Protein AF-A0A8S2U935-F1 (afdb_monomer)

Sequence (317 aa):
MQVDLKGEYAYIFLRDVIFTYEINANKLKYAVTADVIPPYWFNPHALDIGETNNETKFALIPGYAREEREVGKSLPVICLVRLDPPSNMTLISNMTLISNITLENTTVEDNIAFFSNYDDVISVIIHDRTKKVLVSMPYFRKVHLLSFNSTDIVLIRSFTMTAGSIAWLDDSGILAAFLIVDDPTPPWARSKIIVINTSANNDEVMYFYPNNQQILLPIWGVPSFVRISTTSSHQLLFLDNYGWIGIVPKSPPGHFARMNQLFYDKTYFEKCPPGTYKSSNEASPCQVCPTGTKSSMHSESIEMFLFSTKDEIFSEE

pLDDT: mean 78.17, std 17.1, range [30.58, 96.5]

Solvent-accessible surface area (backbone atoms only — not comparable to full-atom values): 17649 Å² total; per-residue (Å²): 116,42,61,39,94,85,64,51,39,35,40,34,70,44,51,66,39,28,42,38,34,33,56,87,75,74,40,82,48,74,48,54,25,49,81,36,48,76,61,84,47,40,40,53,63,31,58,32,62,40,53,49,99,82,72,50,34,31,36,44,34,38,29,35,32,54,50,92,88,44,90,62,40,29,41,48,31,37,36,37,28,40,50,41,91,89,80,60,52,38,58,56,34,74,46,72,71,71,75,92,66,72,85,82,83,62,79,80,65,78,76,44,51,53,80,90,58,82,79,64,50,41,28,48,40,69,36,60,86,74,35,35,30,42,39,25,37,36,89,68,29,26,32,35,37,31,37,52,63,98,61,44,72,45,84,74,49,74,44,90,38,46,21,53,22,50,32,62,50,45,90,78,70,36,37,36,37,33,32,30,60,77,41,92,81,50,95,58,29,37,24,37,33,40,30,31,42,72,76,51,96,53,96,46,70,74,50,58,36,68,42,98,79,46,70,62,66,57,88,88,50,67,49,31,60,70,42,53,43,51,48,101,85,30,20,47,33,34,32,33,76,85,72,50,55,38,52,38,46,56,19,54,44,17,29,22,51,34,61,37,71,90,42,48,82,46,62,45,80,40,70,35,57,80,49,27,32,27,65,54,74,39,60,51,73,55,41,75,45,59,90,61,43,37,36,58,84,76,29,55,42,84,84,57,48,48,70,65,76,88,78,80,79,84,75,94,132

Structure (mmCIF, N/CA/C/O backbone):
data_AF-A0A8S2U935-F1
#
_entry.id   AF-A0A8S2U935-F1
#
loop_
_atom_site.group_PDB
_atom_site.id
_atom_site.type_symbol
_atom_site.label_atom_id
_atom_site.label_alt_id
_atom_site.label_comp_id
_atom_site.label_asym_id
_atom_site.label_entity_id
_atom_site.label_seq_id
_atom_site.pdbx_PDB_ins_code
_atom_site.Cartn_x
_atom_site.Cartn_y
_atom_site.Cartn_z
_atom_site.occupancy
_atom_site.B_iso_or_equiv
_atom_site.auth_seq_id
_atom_site.auth_comp_id
_atom_site.auth_asym_id
_atom_site.auth_atom_id
_atom_site.pdbx_PDB_model_num
ATOM 1 N N . MET A 1 1 ? -10.327 -6.678 5.863 1.00 85.88 1 MET A N 1
ATOM 2 C CA . MET A 1 1 ? -9.687 -7.543 6.877 1.00 85.88 1 MET A CA 1
ATOM 3 C C . MET A 1 1 ? -8.190 -7.396 6.724 1.00 85.88 1 MET A C 1
ATOM 5 O O . MET A 1 1 ? -7.748 -7.402 5.583 1.00 85.88 1 MET A O 1
ATOM 9 N N . GLN A 1 2 ? -7.451 -7.285 7.823 1.00 91.00 2 GLN A N 1
ATOM 10 C CA . GLN A 1 2 ? -5.989 -7.276 7.820 1.00 91.00 2 GLN A CA 1
ATOM 11 C C . GLN A 1 2 ? -5.466 -8.124 8.977 1.00 91.00 2 GLN A C 1
ATOM 13 O O . GLN A 1 2 ? -6.049 -8.110 10.061 1.00 91.00 2 GLN A O 1
ATOM 18 N N . VAL A 1 3 ? -4.404 -8.884 8.729 1.00 90.19 3 VAL A N 1
ATOM 19 C CA . VAL A 1 3 ? -3.704 -9.675 9.748 1.00 90.19 3 VAL A CA 1
ATOM 20 C C . VAL A 1 3 ? -2.531 -8.848 10.261 1.00 90.19 3 VAL A C 1
ATOM 22 O O . VAL A 1 3 ? -1.896 -8.148 9.476 1.00 90.19 3 VAL A O 1
ATOM 25 N N . ASP A 1 4 ? -2.266 -8.886 11.564 1.00 89.00 4 ASP A N 1
ATOM 26 C CA . ASP A 1 4 ? -1.082 -8.222 12.104 1.00 89.00 4 ASP A CA 1
ATOM 27 C C . ASP A 1 4 ? 0.226 -8.896 11.660 1.00 89.00 4 ASP A C 1
ATOM 29 O O . ASP A 1 4 ? 0.251 -10.036 11.197 1.00 89.00 4 ASP A O 1
ATOM 33 N N . LEU A 1 5 ? 1.341 -8.181 11.819 1.00 84.19 5 LEU A N 1
ATOM 34 C CA . LEU A 1 5 ? 2.661 -8.622 11.350 1.00 84.19 5 LEU A CA 1
ATOM 35 C C . LEU A 1 5 ? 3.110 -9.964 11.950 1.00 84.19 5 LEU A C 1
ATOM 37 O O . LEU A 1 5 ? 3.864 -10.704 11.321 1.00 84.19 5 LEU A O 1
ATOM 41 N N . LYS A 1 6 ? 2.643 -10.280 13.164 1.00 87.25 6 LYS A N 1
ATOM 42 C CA . LYS A 1 6 ? 2.971 -11.517 13.889 1.00 87.25 6 LYS A CA 1
ATOM 43 C C . LYS A 1 6 ? 2.007 -12.672 13.570 1.00 87.25 6 LYS A C 1
ATOM 45 O O . LYS A 1 6 ? 2.262 -13.793 13.998 1.00 87.25 6 LYS A O 1
ATOM 50 N N . GLY A 1 7 ? 0.930 -12.437 12.815 1.00 89.19 7 GLY A N 1
ATOM 51 C CA . GLY A 1 7 ? -0.058 -13.467 12.485 1.00 89.19 7 GLY A CA 1
ATOM 52 C C . GLY A 1 7 ? -0.884 -13.943 13.684 1.00 89.19 7 GLY A C 1
ATOM 53 O O . GLY A 1 7 ? -1.409 -15.054 13.668 1.00 89.19 7 GLY A O 1
ATOM 54 N N . GLU A 1 8 ? -0.978 -13.138 14.740 1.00 90.81 8 GLU A N 1
ATOM 55 C CA . GLU A 1 8 ? -1.668 -13.487 15.985 1.00 90.81 8 GLU A CA 1
ATOM 56 C C . GLU A 1 8 ? -3.148 -13.105 15.929 1.00 90.81 8 GLU A C 1
ATOM 58 O O . GLU A 1 8 ? -4.011 -13.825 16.443 1.00 90.81 8 GLU A O 1
ATOM 63 N N . TYR A 1 9 ? -3.440 -11.975 15.283 1.00 92.56 9 TYR A N 1
ATOM 64 C CA . TYR A 1 9 ? -4.775 -11.401 15.221 1.00 92.56 9 TYR A CA 1
ATOM 65 C C . TYR A 1 9 ? -5.126 -10.956 13.802 1.00 92.56 9 TYR A C 1
ATOM 67 O O . TYR A 1 9 ? -4.316 -10.353 13.098 1.00 92.56 9 TYR A O 1
ATOM 75 N N . ALA A 1 10 ? -6.378 -11.189 13.413 1.00 93.31 10 ALA A N 1
ATOM 76 C CA . ALA A 1 10 ? -6.987 -10.589 12.236 1.00 93.31 10 ALA A CA 1
ATOM 77 C C . ALA A 1 10 ? -8.045 -9.564 12.655 1.00 93.31 10 ALA A C 1
ATOM 79 O O . ALA A 1 10 ? -8.882 -9.830 13.519 1.00 93.31 10 ALA A O 1
ATOM 80 N N . TYR A 1 11 ? -8.027 -8.401 12.015 1.00 93.75 11 TYR A N 1
ATOM 81 C CA . TYR A 1 11 ? -8.905 -7.279 12.318 1.00 93.75 11 TYR A CA 1
ATOM 82 C C . TYR A 1 11 ? -9.791 -6.958 11.118 1.00 93.75 11 TYR A C 1
ATOM 84 O O . TYR A 1 11 ? -9.355 -6.965 9.961 1.00 93.75 11 TYR A O 1
ATOM 92 N N . ILE A 1 12 ? -11.056 -6.658 11.390 1.00 93.06 12 ILE A N 1
ATOM 93 C CA . ILE A 1 12 ? -12.024 -6.210 10.390 1.00 93.06 12 ILE A CA 1
ATOM 94 C C . ILE A 1 12 ? -12.729 -4.994 10.963 1.00 93.06 12 ILE A C 1
ATOM 96 O O . ILE A 1 12 ? -13.421 -5.103 11.967 1.00 93.06 12 ILE A O 1
ATOM 100 N N . PHE A 1 13 ? -12.565 -3.850 10.313 1.00 92.19 13 PHE A N 1
ATOM 101 C CA . PHE A 1 13 ? -13.287 -2.633 10.652 1.00 92.19 13 PHE A CA 1
ATOM 102 C C . PHE A 1 13 ? -14.440 -2.489 9.669 1.00 92.19 13 PHE A C 1
ATOM 104 O O . PHE A 1 13 ? -14.213 -2.369 8.466 1.00 92.19 13 PHE A O 1
ATOM 111 N N . LEU A 1 14 ? -15.664 -2.552 10.181 1.00 90.56 14 LEU A N 1
ATOM 112 C CA . LEU A 1 14 ? -16.880 -2.219 9.452 1.00 90.56 14 LEU A CA 1
ATOM 113 C C . LEU A 1 14 ? -17.460 -0.930 10.035 1.00 90.56 14 LEU A C 1
ATOM 115 O O . LEU A 1 14 ? -17.023 -0.445 11.081 1.00 90.56 14 LEU A O 1
ATOM 119 N N . ARG A 1 15 ? -18.474 -0.387 9.363 1.00 88.31 15 ARG A N 1
ATOM 120 C CA . ARG A 1 15 ? -19.150 0.842 9.781 1.00 88.31 15 ARG A CA 1
ATOM 121 C C . ARG A 1 15 ? -19.604 0.809 11.244 1.00 88.31 15 ARG A C 1
ATOM 123 O O . ARG A 1 15 ? -19.286 1.722 11.993 1.00 88.31 15 ARG A O 1
ATOM 130 N N . ASP A 1 16 ? -20.312 -0.244 11.647 1.00 89.44 16 ASP A N 1
ATOM 131 C CA . ASP A 1 16 ? -20.957 -0.297 12.968 1.00 89.44 16 ASP A CA 1
ATOM 132 C C . ASP A 1 16 ? -20.226 -1.209 13.966 1.00 89.44 16 ASP A C 1
ATOM 134 O O . ASP A 1 16 ? -20.395 -1.080 15.179 1.00 89.44 16 ASP A O 1
ATOM 138 N N . VAL A 1 17 ? -19.401 -2.133 13.468 1.00 91.88 17 VAL A N 1
ATOM 139 C CA . VAL A 1 17 ? -18.731 -3.150 14.281 1.00 91.88 17 VAL A CA 1
ATOM 140 C C . VAL A 1 17 ? -17.278 -3.347 13.860 1.00 91.88 17 VAL A C 1
ATOM 142 O O . VAL A 1 17 ? -16.942 -3.360 12.675 1.00 91.88 17 VAL A O 1
ATOM 145 N N . ILE A 1 18 ? -16.419 -3.572 14.848 1.00 92.62 18 ILE A N 1
ATOM 146 C CA . ILE A 1 18 ? -15.036 -4.000 14.671 1.00 92.62 18 ILE A CA 1
ATOM 147 C C . ILE A 1 18 ? -14.948 -5.447 15.131 1.00 92.62 18 ILE A C 1
ATOM 149 O O . ILE A 1 18 ? -15.303 -5.751 16.268 1.00 92.62 18 ILE A O 1
ATOM 153 N N . PHE A 1 19 ? -14.457 -6.337 14.275 1.00 93.38 19 PHE A N 1
ATOM 154 C CA . PHE A 1 19 ? -14.142 -7.712 14.642 1.00 93.38 19 PHE A CA 1
ATOM 155 C C . PHE A 1 19 ? -12.646 -7.881 14.877 1.00 93.38 19 PHE A C 1
ATOM 157 O O . PHE A 1 19 ? -11.813 -7.386 14.115 1.00 93.38 19 PHE A O 1
ATOM 164 N N . THR A 1 20 ? -12.314 -8.653 15.905 1.00 94.19 20 THR A N 1
ATOM 165 C CA . THR A 1 20 ? -10.960 -9.138 16.168 1.00 94.19 20 THR A CA 1
ATOM 166 C C . THR A 1 20 ? -11.011 -10.644 16.311 1.00 94.19 20 THR A C 1
ATOM 168 O O . THR A 1 20 ? -11.672 -11.174 17.203 1.00 94.19 20 THR A O 1
ATOM 171 N N . TYR A 1 21 ? -10.320 -11.336 15.419 1.00 93.62 21 TYR A N 1
ATOM 172 C CA . TYR A 1 21 ? -10.184 -12.779 15.448 1.00 93.62 21 TYR A CA 1
ATOM 173 C C . TYR A 1 21 ? -8.789 -13.139 15.953 1.00 93.62 21 TYR A C 1
ATOM 175 O O . TYR A 1 21 ? -7.787 -12.824 15.317 1.00 93.62 21 TYR A O 1
ATOM 183 N N . GLU A 1 22 ? -8.735 -13.769 17.120 1.00 93.69 22 GLU A N 1
ATOM 184 C CA . GLU A 1 22 ? -7.516 -14.295 17.726 1.00 93.69 22 GLU A CA 1
ATOM 185 C C . GLU A 1 22 ? -7.239 -15.677 17.132 1.00 93.69 22 GLU A C 1
ATOM 187 O O . GLU A 1 22 ? -7.961 -16.638 17.417 1.00 93.69 22 GLU A O 1
ATOM 192 N N . ILE A 1 23 ? -6.221 -15.760 16.274 1.00 92.62 23 ILE A N 1
ATOM 193 C CA . ILE A 1 23 ? -6.013 -16.889 15.358 1.00 92.62 23 ILE A CA 1
ATOM 194 C C . ILE A 1 23 ? -5.697 -18.168 16.135 1.00 92.62 23 ILE A C 1
ATOM 196 O O . ILE A 1 23 ? -6.351 -19.190 15.939 1.00 92.62 23 ILE A O 1
ATOM 200 N N . ASN A 1 24 ? -4.750 -18.093 17.072 1.00 93.38 24 ASN A N 1
ATOM 201 C CA . ASN A 1 24 ? -4.303 -19.254 17.847 1.00 93.38 24 ASN A CA 1
ATOM 202 C C . ASN A 1 24 ? -5.361 -19.750 18.841 1.00 93.38 24 ASN A C 1
ATOM 204 O O . ASN A 1 24 ? -5.470 -20.949 19.086 1.00 93.38 24 ASN A O 1
ATOM 208 N N . ALA A 1 25 ? -6.154 -18.836 19.405 1.00 93.12 25 ALA A N 1
ATOM 209 C CA . ALA A 1 25 ? -7.225 -19.185 20.334 1.00 93.12 25 ALA A CA 1
ATOM 210 C C . ALA A 1 25 ? -8.540 -19.556 19.627 1.00 93.12 25 ALA A C 1
ATOM 212 O O . ALA A 1 25 ? -9.489 -19.949 20.305 1.00 93.12 25 ALA A O 1
ATOM 213 N N . ASN A 1 26 ? -8.616 -19.397 18.296 1.00 94.00 26 ASN A N 1
ATOM 214 C CA . ASN A 1 26 ? -9.840 -19.529 17.502 1.00 94.00 26 ASN A CA 1
ATOM 215 C C . ASN A 1 26 ? -11.021 -18.773 18.142 1.00 94.00 26 ASN A C 1
ATOM 217 O O . ASN A 1 26 ? -12.111 -19.313 18.349 1.00 94.00 26 ASN A O 1
ATOM 221 N N . LYS A 1 27 ? -10.777 -17.520 18.545 1.00 93.88 27 LYS A N 1
ATOM 222 C CA . LYS A 1 27 ? -11.740 -16.722 19.308 1.00 93.88 27 LYS A CA 1
ATOM 223 C C . LYS A 1 27 ? -12.069 -15.432 18.578 1.00 93.88 27 LYS A C 1
ATOM 225 O O . LYS A 1 27 ? -11.195 -14.605 18.334 1.00 93.88 27 LYS A O 1
ATOM 230 N N . LEU A 1 28 ? -13.355 -15.235 18.300 1.00 92.31 28 LEU A N 1
ATOM 231 C CA . LEU A 1 28 ? -13.880 -13.982 17.773 1.00 92.31 28 LEU A CA 1
ATOM 232 C C . LEU A 1 28 ? -14.294 -13.058 18.921 1.00 92.31 28 LEU A C 1
ATOM 234 O O . LEU A 1 28 ? -15.002 -13.460 19.846 1.00 9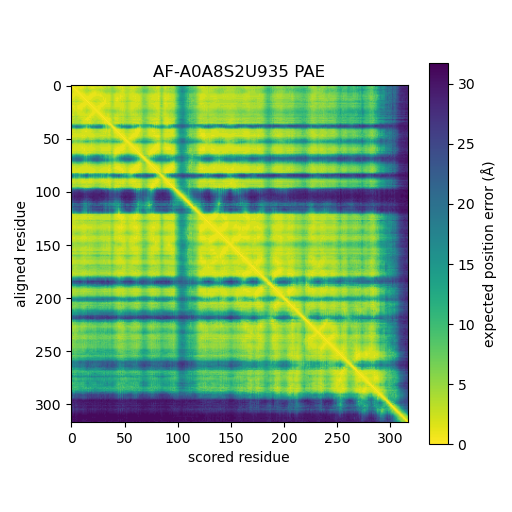2.31 28 LEU A O 1
ATOM 238 N N . LYS A 1 29 ? -13.860 -11.807 18.840 1.00 91.62 29 LYS A N 1
ATOM 239 C CA . LYS A 1 29 ? -14.273 -10.694 19.692 1.00 91.62 29 LYS A CA 1
ATOM 240 C C . LYS A 1 29 ? -14.828 -9.590 18.799 1.00 91.62 29 LYS A C 1
ATOM 242 O O . LYS A 1 29 ? -14.471 -9.506 17.622 1.00 91.62 29 LYS A O 1
ATOM 247 N N . TYR A 1 30 ? -15.696 -8.757 19.358 1.00 91.00 30 TYR A N 1
ATOM 248 C CA . TYR A 1 30 ? -16.218 -7.595 18.657 1.00 91.00 30 TYR A CA 1
ATOM 249 C C . TYR A 1 30 ? -16.295 -6.380 19.581 1.00 91.00 30 TYR A C 1
ATOM 251 O O . TYR A 1 30 ? -16.428 -6.525 20.796 1.00 91.00 30 TYR A O 1
ATOM 259 N N . ALA A 1 31 ? -16.222 -5.198 18.981 1.00 89.56 31 ALA A N 1
ATOM 260 C CA . ALA A 1 31 ? -16.456 -3.907 19.613 1.00 89.56 31 ALA A CA 1
ATOM 261 C C . ALA A 1 31 ? -17.367 -3.066 18.709 1.00 89.56 31 ALA A C 1
ATOM 263 O O . ALA A 1 31 ? -17.392 -3.271 17.494 1.00 89.56 31 ALA A O 1
ATOM 264 N N . VAL A 1 32 ? -18.121 -2.130 19.282 1.00 89.00 32 VAL A N 1
ATOM 265 C CA . VAL A 1 32 ? -18.900 -1.171 18.489 1.00 89.00 32 VAL A CA 1
ATOM 266 C C . VAL A 1 32 ? -17.932 -0.137 17.920 1.00 89.00 32 VAL A C 1
ATOM 268 O O . VAL A 1 32 ? -17.121 0.421 18.657 1.00 89.00 32 VAL A O 1
ATOM 271 N N . THR A 1 33 ? -18.001 0.139 16.615 1.00 85.94 33 THR A N 1
ATOM 272 C CA . THR A 1 33 ? -17.058 1.070 15.967 1.00 85.94 33 THR A CA 1
ATOM 273 C C . THR A 1 33 ? -17.106 2.456 16.604 1.00 85.94 33 THR A C 1
ATOM 275 O O . THR A 1 33 ? -16.058 3.058 16.819 1.00 85.94 33 THR A O 1
ATOM 278 N N . ALA A 1 34 ? -18.297 2.934 16.974 1.00 85.94 34 ALA A N 1
ATOM 279 C CA . ALA A 1 34 ? -18.489 4.241 17.603 1.00 85.94 34 ALA A CA 1
ATOM 280 C C . ALA A 1 34 ? -17.814 4.379 18.983 1.00 85.94 34 ALA A C 1
ATOM 282 O O . ALA A 1 34 ? -17.492 5.499 19.374 1.00 85.94 34 ALA A O 1
ATOM 283 N N . ASP A 1 35 ? -17.558 3.271 19.689 1.00 87.31 35 ASP A N 1
ATOM 284 C CA . ASP A 1 35 ? -16.841 3.287 20.973 1.00 87.31 35 ASP A CA 1
ATOM 285 C C . ASP A 1 35 ? -15.334 3.514 20.777 1.00 87.31 35 ASP A C 1
ATOM 287 O O . ASP A 1 35 ? -14.645 3.984 21.681 1.00 87.31 35 ASP A O 1
ATOM 291 N N . VAL A 1 36 ? -14.815 3.183 19.589 1.00 87.75 36 VAL A N 1
ATOM 292 C CA . VAL A 1 36 ? -13.394 3.306 19.248 1.00 87.75 36 VAL A CA 1
ATOM 293 C C . VAL A 1 36 ? -13.137 4.561 18.422 1.00 87.75 36 VAL A C 1
ATOM 295 O O . VAL A 1 36 ? -12.205 5.295 18.730 1.00 87.75 36 VAL A O 1
ATOM 298 N N . ILE A 1 37 ? -13.946 4.809 17.388 1.00 86.75 37 ILE A N 1
ATOM 299 C CA . ILE A 1 37 ? -13.811 5.902 16.418 1.00 86.75 37 ILE A CA 1
ATOM 300 C C . ILE A 1 37 ? -15.076 6.778 16.469 1.00 86.75 37 ILE A C 1
ATOM 302 O O . ILE A 1 37 ? -16.026 6.545 15.717 1.00 86.75 37 ILE A O 1
ATOM 306 N N . PRO A 1 38 ? -15.123 7.797 17.340 1.00 73.94 38 PRO A N 1
ATOM 307 C CA . PRO A 1 38 ? -16.180 8.804 17.299 1.00 73.94 38 PRO A CA 1
ATOM 308 C C . PRO A 1 38 ? -15.933 9.783 16.129 1.00 73.94 38 PRO A C 1
ATOM 310 O O . PRO A 1 38 ? -14.790 10.224 15.967 1.00 73.94 38 PRO A O 1
ATOM 313 N N . PRO A 1 39 ? -16.940 10.184 15.316 1.00 67.19 39 PRO A N 1
ATOM 314 C CA . PRO A 1 39 ? -18.391 9.960 15.429 1.00 67.19 39 PRO A CA 1
ATOM 315 C C . PRO A 1 39 ? -18.953 8.787 14.584 1.00 67.19 39 PRO A C 1
ATOM 317 O O . PRO A 1 39 ? -18.340 8.324 13.627 1.00 67.19 39 PRO A O 1
ATOM 320 N N . TYR A 1 40 ? -20.188 8.367 14.892 1.00 63.28 40 TYR A N 1
ATOM 321 C CA . TYR A 1 40 ? -20.926 7.196 14.365 1.00 63.28 40 TYR A CA 1
ATOM 322 C C . TYR A 1 40 ? -21.233 7.166 12.850 1.00 63.28 40 TYR A C 1
ATOM 324 O O . TYR A 1 40 ? -21.969 6.297 12.375 1.00 63.28 40 TYR A O 1
ATOM 332 N N . TRP A 1 41 ? -20.674 8.089 12.067 1.00 77.56 41 TRP A N 1
ATOM 333 C CA . TRP A 1 41 ? -20.798 8.107 10.606 1.00 77.56 41 TRP A CA 1
ATOM 334 C C . TRP A 1 41 ? -19.464 8.000 9.885 1.00 77.56 41 TRP A C 1
ATOM 336 O O . TRP A 1 41 ? -19.311 8.549 8.794 1.00 77.56 41 TRP A O 1
ATOM 346 N N . PHE A 1 42 ? -18.499 7.320 10.485 1.00 86.31 42 PHE A N 1
ATOM 347 C CA . PHE A 1 42 ? -17.302 6.909 9.779 1.00 86.31 42 PHE A CA 1
ATOM 348 C C . PHE A 1 42 ? -17.553 5.585 9.047 1.00 86.31 42 PHE A C 1
ATOM 350 O O . PHE A 1 42 ? -17.921 4.583 9.658 1.00 86.31 42 PHE A O 1
ATOM 357 N N . ASN A 1 43 ? -17.367 5.582 7.728 1.00 88.06 43 ASN A N 1
ATOM 358 C CA . ASN A 1 43 ? -17.387 4.374 6.916 1.00 88.06 43 ASN A CA 1
ATOM 359 C C . ASN A 1 43 ? -15.941 3.989 6.566 1.00 88.06 43 ASN A C 1
ATOM 361 O O . ASN A 1 43 ? -15.325 4.706 5.774 1.00 88.06 43 ASN A O 1
ATOM 365 N N . P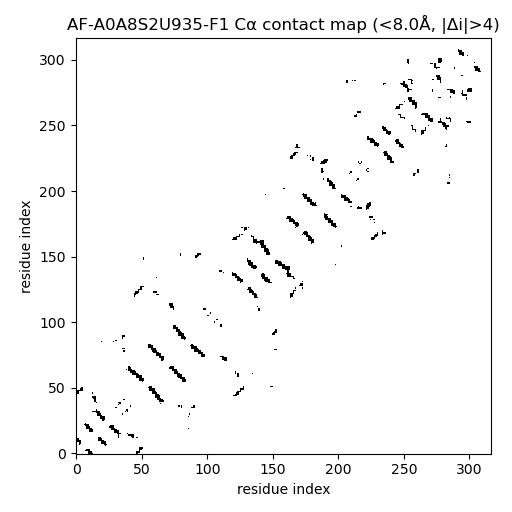RO A 1 44 ? -15.370 2.921 7.152 1.00 90.75 44 PRO A N 1
ATOM 366 C CA . PRO A 1 44 ? -14.029 2.457 6.810 1.00 90.75 44 PRO A CA 1
ATOM 367 C C . PRO A 1 44 ? -14.022 1.787 5.429 1.00 90.75 44 PRO A C 1
ATOM 369 O O . PRO A 1 44 ? -14.866 0.938 5.152 1.00 90.75 44 PRO A O 1
ATOM 372 N N . HIS A 1 45 ? -13.052 2.129 4.577 1.00 90.75 45 HIS A N 1
ATOM 373 C CA . HIS A 1 45 ? -12.911 1.520 3.241 1.00 90.75 45 HIS A CA 1
ATOM 374 C C . HIS A 1 45 ? -11.634 0.698 3.087 1.00 90.75 45 HIS A C 1
ATOM 376 O O . HIS A 1 45 ? -11.601 -0.252 2.308 1.00 90.75 45 HIS A O 1
ATOM 382 N N . ALA A 1 46 ? -10.585 1.031 3.837 1.00 92.50 46 ALA A N 1
ATOM 383 C CA . ALA A 1 46 ? -9.354 0.260 3.834 1.00 92.50 46 ALA A CA 1
ATOM 384 C C . ALA A 1 46 ? -8.750 0.193 5.238 1.00 92.50 46 ALA A C 1
ATOM 386 O O . ALA A 1 46 ? -9.165 0.902 6.153 1.00 92.50 46 ALA A O 1
ATOM 387 N N . LEU A 1 47 ? -7.798 -0.715 5.410 1.00 94.12 47 LEU A N 1
ATOM 388 C CA . LEU A 1 47 ? -7.138 -0.976 6.677 1.00 94.12 47 LEU A CA 1
ATOM 389 C C . LEU A 1 47 ? -5.733 -1.480 6.390 1.00 94.12 47 LEU A C 1
ATOM 391 O O . LEU A 1 47 ? -5.578 -2.427 5.620 1.00 94.12 47 LEU A O 1
ATOM 395 N N . ASP A 1 48 ? -4.756 -0.905 7.077 1.00 95.12 48 ASP A N 1
ATOM 396 C CA . ASP A 1 48 ? -3.459 -1.541 7.253 1.00 95.12 48 ASP A CA 1
ATOM 397 C C . ASP A 1 48 ? -3.013 -1.461 8.714 1.00 95.12 48 ASP A C 1
ATOM 399 O O . ASP A 1 48 ? -3.469 -0.596 9.470 1.00 95.12 48 ASP A O 1
ATOM 403 N N . ILE A 1 49 ? -2.168 -2.405 9.122 1.00 93.31 49 ILE A N 1
ATOM 404 C CA . ILE A 1 49 ? -1.710 -2.565 10.500 1.00 93.31 49 ILE A CA 1
ATOM 405 C C . ILE A 1 49 ? -0.199 -2.437 10.524 1.00 93.31 49 ILE A C 1
ATOM 407 O O . ILE A 1 49 ? 0.498 -3.204 9.871 1.00 93.31 49 ILE A O 1
ATOM 411 N N . GLY A 1 50 ? 0.284 -1.496 11.326 1.00 89.75 50 GLY A N 1
ATOM 412 C CA . GLY A 1 50 ? 1.700 -1.326 11.604 1.00 89.75 50 GLY A CA 1
ATOM 413 C C . GLY A 1 50 ? 2.004 -1.538 13.080 1.00 89.75 50 GLY A C 1
ATOM 414 O O . GLY A 1 50 ? 1.117 -1.648 13.927 1.00 89.75 50 GLY A O 1
ATOM 415 N N . GLU A 1 51 ? 3.285 -1.548 13.408 1.00 87.19 51 GLU A N 1
ATOM 416 C CA . GLU A 1 51 ? 3.781 -1.685 14.779 1.00 87.19 51 GLU A CA 1
ATOM 417 C C . GLU A 1 51 ? 4.827 -0.598 15.033 1.00 87.19 51 GLU A C 1
ATOM 419 O O . GLU A 1 51 ? 5.577 -0.261 14.124 1.00 87.19 51 GLU A O 1
ATOM 424 N N . THR A 1 52 ? 4.898 0.013 16.217 1.00 79.56 52 THR A N 1
ATOM 425 C CA . THR A 1 52 ? 6.009 0.921 16.565 1.00 79.56 52 THR A CA 1
ATOM 426 C C . THR A 1 52 ? 7.228 0.142 17.045 1.00 79.56 52 THR A C 1
ATOM 428 O O . THR A 1 52 ? 7.170 -1.055 17.292 1.00 79.56 52 THR A O 1
ATOM 431 N N . ASN A 1 53 ? 8.356 0.832 17.226 1.00 74.75 53 ASN A N 1
ATOM 432 C CA . ASN A 1 53 ? 9.581 0.211 17.744 1.00 74.75 53 ASN A CA 1
ATOM 433 C C . ASN A 1 53 ? 9.403 -0.393 19.153 1.00 74.75 53 ASN A C 1
ATOM 435 O O . ASN A 1 53 ? 10.209 -1.221 19.556 1.00 74.75 53 ASN A O 1
ATOM 439 N N . ASN A 1 54 ? 8.355 0.011 19.879 1.00 77.88 54 ASN A N 1
ATOM 440 C CA . ASN A 1 54 ? 8.012 -0.498 21.207 1.00 77.88 54 ASN A CA 1
ATOM 441 C C . ASN A 1 54 ? 6.936 -1.598 21.149 1.00 77.88 54 ASN A C 1
ATOM 443 O O . ASN A 1 54 ? 6.210 -1.789 22.121 1.00 77.88 54 ASN A O 1
ATOM 447 N N . GLU A 1 55 ? 6.765 -2.251 19.998 1.00 80.56 55 GLU A N 1
ATOM 448 C CA . GLU A 1 55 ? 5.789 -3.329 19.773 1.00 80.56 55 GLU A CA 1
ATOM 449 C C . GLU A 1 55 ? 4.314 -2.933 19.965 1.00 80.56 55 GLU A C 1
ATOM 451 O O . GLU A 1 55 ? 3.417 -3.769 20.071 1.00 80.56 55 GLU A O 1
ATOM 456 N N . THR A 1 56 ? 4.024 -1.630 20.001 1.00 86.56 56 THR A N 1
ATOM 457 C CA . THR A 1 56 ? 2.641 -1.154 20.055 1.00 86.56 56 THR A CA 1
ATOM 458 C C . THR A 1 56 ? 2.045 -1.237 18.656 1.00 86.56 56 THR A C 1
ATOM 460 O O . THR A 1 56 ? 2.571 -0.629 17.723 1.00 86.56 56 THR A O 1
ATOM 463 N N . LYS A 1 57 ? 0.948 -1.981 18.509 1.00 90.38 57 LYS A N 1
ATOM 464 C CA . LYS A 1 57 ? 0.255 -2.179 17.233 1.00 90.38 57 LYS A CA 1
ATOM 465 C C . LYS A 1 57 ? -0.695 -1.007 16.962 1.00 90.38 57 LYS A C 1
ATOM 467 O O . LYS A 1 57 ? -1.366 -0.514 17.870 1.00 90.38 57 LYS A O 1
ATOM 472 N N . PHE A 1 58 ? -0.773 -0.565 15.713 1.00 92.56 58 PHE A N 1
ATOM 473 C CA . PHE A 1 58 ? -1.661 0.507 15.268 1.00 92.56 58 PHE A CA 1
ATOM 474 C C . PHE A 1 58 ? -2.380 0.102 13.988 1.00 92.56 58 PHE A C 1
ATOM 476 O O . PHE A 1 58 ? -1.785 -0.508 13.106 1.00 92.56 58 PHE A O 1
ATOM 483 N N . ALA A 1 59 ? -3.643 0.490 13.872 1.00 94.12 59 ALA A N 1
ATOM 484 C CA . ALA A 1 59 ? -4.402 0.435 12.636 1.00 94.12 59 ALA A CA 1
ATOM 485 C C . ALA A 1 59 ? -4.491 1.834 12.028 1.00 94.12 59 ALA A C 1
ATOM 487 O O . ALA A 1 59 ? -4.849 2.794 12.716 1.00 94.12 59 ALA A O 1
ATOM 488 N N . LEU A 1 60 ? -4.217 1.927 10.730 1.00 95.38 60 LEU A N 1
ATOM 489 C CA . LEU A 1 60 ? -4.560 3.086 9.917 1.00 95.38 60 LEU A CA 1
ATOM 490 C C . LEU A 1 60 ? -5.765 2.750 9.058 1.00 95.38 60 LE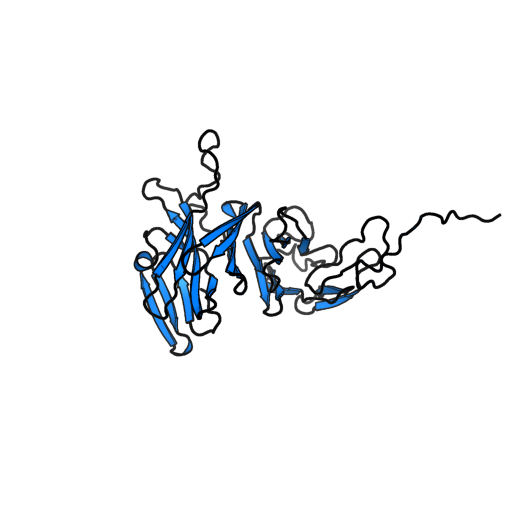U A C 1
ATOM 492 O O . LEU A 1 60 ? -5.751 1.802 8.272 1.00 95.38 60 LEU A O 1
ATOM 496 N N . ILE A 1 61 ? -6.816 3.539 9.245 1.00 95.12 61 ILE A N 1
ATOM 497 C CA . ILE A 1 61 ? -8.138 3.260 8.703 1.00 95.12 61 ILE A CA 1
ATOM 498 C C . ILE A 1 61 ? -8.594 4.506 7.951 1.00 95.12 61 ILE A C 1
ATOM 500 O O . ILE A 1 61 ? -9.135 5.431 8.562 1.00 95.12 61 ILE A O 1
ATOM 504 N N . PRO A 1 62 ? -8.335 4.595 6.641 1.00 94.00 62 PRO A N 1
ATOM 505 C CA . PRO A 1 62 ? -8.957 5.606 5.810 1.00 94.00 62 PRO A CA 1
ATOM 506 C C . PRO A 1 62 ? -10.410 5.241 5.492 1.00 94.00 62 PRO A C 1
ATOM 508 O O . PRO A 1 62 ? -10.792 4.074 5.335 1.00 94.00 62 PRO A O 1
ATOM 511 N N . GLY A 1 63 ? -11.218 6.274 5.343 1.00 90.75 63 GLY A N 1
ATOM 512 C CA . GLY A 1 63 ? -12.618 6.141 5.006 1.00 90.75 63 GLY A CA 1
ATOM 513 C C . GLY A 1 63 ? -13.275 7.494 4.817 1.00 90.75 63 GLY A C 1
ATOM 514 O O . GLY A 1 63 ? -12.612 8.507 4.585 1.00 90.75 63 GLY A O 1
ATOM 515 N N . TYR A 1 64 ? -14.593 7.497 4.948 1.00 87.25 64 TYR A N 1
ATOM 516 C CA . TYR A 1 64 ? -15.406 8.689 4.775 1.00 87.25 64 TYR A CA 1
ATOM 517 C C . TYR A 1 64 ? -16.220 8.961 6.030 1.00 87.25 64 TYR A C 1
ATOM 519 O O . TYR A 1 64 ? -16.962 8.095 6.488 1.00 87.25 64 TYR A O 1
ATOM 527 N N . ALA A 1 65 ? -16.109 10.173 6.566 1.00 84.75 65 ALA A N 1
ATOM 528 C CA . ALA A 1 65 ? -16.976 10.653 7.631 1.00 84.75 65 ALA A CA 1
ATOM 529 C C . ALA A 1 65 ? -18.108 11.496 7.036 1.00 84.75 65 ALA A C 1
ATOM 531 O O . ALA A 1 65 ? -17.870 12.356 6.186 1.00 84.75 65 ALA A O 1
ATOM 532 N N . ARG A 1 66 ? -19.349 11.264 7.467 1.00 75.75 66 ARG A N 1
ATOM 533 C CA . ARG A 1 66 ? -20.475 12.141 7.116 1.00 75.75 66 ARG A CA 1
ATOM 534 C C . ARG A 1 66 ? -20.499 13.354 8.036 1.00 75.75 66 ARG A C 1
ATOM 536 O O . ARG A 1 66 ? -20.395 13.208 9.251 1.00 75.75 66 ARG A O 1
ATOM 543 N N . GLU A 1 67 ? -20.725 14.528 7.462 1.00 67.62 67 GLU A N 1
ATOM 544 C CA . GLU A 1 67 ? -21.006 15.722 8.249 1.00 67.62 67 GLU A CA 1
ATOM 545 C C . GLU A 1 67 ? -22.494 15.765 8.639 1.00 67.62 67 GLU A C 1
ATOM 547 O O . GLU A 1 67 ? -23.380 15.655 7.790 1.00 67.62 67 GLU A O 1
ATOM 552 N N . GLU A 1 68 ? -22.783 15.921 9.936 1.00 62.00 68 GLU A N 1
ATOM 553 C CA . GLU A 1 68 ? -24.150 15.999 10.488 1.00 62.00 68 GLU A CA 1
ATOM 554 C C . GLU A 1 68 ? -25.023 17.054 9.815 1.00 62.00 68 GLU A C 1
ATOM 556 O O . GLU A 1 68 ? -26.233 16.878 9.664 1.00 62.00 68 GLU A O 1
ATOM 561 N N . ARG A 1 69 ? -24.399 18.176 9.453 1.00 59.88 69 ARG A N 1
ATOM 562 C CA . ARG A 1 69 ? -25.087 19.402 9.051 1.00 59.88 69 ARG A CA 1
ATOM 563 C C . ARG A 1 69 ? -25.353 19.476 7.553 1.00 59.88 69 ARG A C 1
ATOM 565 O O . ARG A 1 69 ? -26.213 20.248 7.141 1.00 59.88 69 ARG A O 1
ATOM 572 N N . GLU A 1 70 ? -24.672 18.663 6.747 1.00 59.34 70 GLU A N 1
ATOM 573 C CA . GLU A 1 70 ? -24.774 18.701 5.289 1.00 59.34 70 GLU A CA 1
ATOM 574 C C . GLU A 1 70 ? -25.150 17.316 4.744 1.00 59.34 70 GLU A C 1
ATOM 576 O O . GLU A 1 70 ? -24.320 16.439 4.494 1.00 59.34 70 GLU A O 1
ATOM 581 N N . VAL A 1 71 ? -26.458 17.097 4.574 1.00 59.28 71 VAL A N 1
ATOM 582 C CA . VAL A 1 71 ? -27.001 15.861 3.999 1.00 59.28 71 VAL A CA 1
ATOM 583 C C . VAL A 1 71 ? -26.386 15.626 2.617 1.00 59.28 71 VAL A C 1
ATOM 585 O O . VAL A 1 71 ? -26.576 16.425 1.707 1.00 59.28 71 VAL A O 1
ATOM 588 N N . GLY A 1 72 ? -25.681 14.504 2.462 1.00 61.97 72 GLY A N 1
ATOM 589 C CA . GLY A 1 72 ? -25.112 14.072 1.184 1.00 61.97 72 GLY A CA 1
ATOM 590 C C . GLY A 1 72 ? -23.619 14.345 1.010 1.00 61.97 72 GLY A C 1
ATOM 591 O O . GLY A 1 72 ? -23.075 13.917 -0.003 1.00 61.97 72 GLY A O 1
ATOM 592 N N . LYS A 1 73 ? -22.956 14.985 1.983 1.00 69.56 73 LYS A N 1
ATOM 593 C CA . LYS A 1 73 ? -21.513 15.232 1.930 1.00 69.56 73 LYS A CA 1
ATOM 594 C C . LYS A 1 73 ? -20.728 14.269 2.817 1.00 69.56 73 LYS A C 1
ATOM 596 O O . LYS A 1 73 ? -21.051 14.066 3.991 1.00 69.56 73 LYS A O 1
ATOM 601 N N . SER A 1 74 ? -19.685 13.686 2.238 1.00 75.44 74 SER A N 1
ATOM 602 C CA . SER A 1 74 ? -18.724 12.827 2.921 1.00 75.44 74 SER A CA 1
ATOM 603 C C . SER A 1 74 ? -17.314 13.398 2.789 1.00 75.44 74 SER A C 1
ATOM 605 O O . SER A 1 74 ? -16.866 13.700 1.682 1.00 75.44 74 SER A O 1
ATOM 607 N N . LEU A 1 75 ? -16.622 13.526 3.922 1.00 80.81 75 LEU A N 1
ATOM 608 C CA . LEU A 1 75 ? -15.250 14.015 4.009 1.00 80.81 75 LEU A CA 1
ATOM 609 C C . LEU A 1 75 ? -14.276 12.836 4.125 1.00 80.81 75 LEU A C 1
ATOM 611 O O . LEU A 1 75 ? -14.534 11.923 4.916 1.00 80.81 75 LEU A O 1
ATOM 615 N N . PRO A 1 76 ? -13.157 12.836 3.383 1.00 85.62 76 PRO A N 1
ATOM 616 C CA . PRO A 1 76 ? -12.114 11.836 3.555 1.00 85.62 76 PRO A CA 1
ATOM 617 C C . PRO A 1 76 ? -11.442 12.002 4.915 1.00 85.62 76 PRO A C 1
ATOM 619 O O . PRO A 1 76 ? -10.876 13.055 5.218 1.00 85.62 76 PRO A O 1
ATOM 622 N N . VAL A 1 77 ? -11.482 10.948 5.724 1.00 89.19 77 VAL A N 1
ATOM 623 C CA . VAL A 1 77 ? -10.877 10.923 7.057 1.00 89.19 77 VAL A CA 1
ATOM 624 C C . VAL A 1 77 ? -9.959 9.719 7.176 1.00 89.19 77 VAL A C 1
ATOM 626 O O . VAL A 1 77 ? -10.267 8.631 6.692 1.00 89.19 77 VAL A O 1
ATOM 629 N N . ILE A 1 78 ? -8.823 9.919 7.835 1.00 93.00 78 ILE A N 1
ATOM 630 C CA . ILE A 1 78 ? -7.882 8.863 8.196 1.00 93.00 78 ILE A CA 1
ATOM 631 C C . ILE A 1 78 ? -7.829 8.784 9.711 1.00 93.00 78 ILE A C 1
ATOM 633 O O . ILE A 1 78 ? -7.525 9.776 10.370 1.00 93.00 78 ILE A O 1
ATOM 637 N N . CYS A 1 79 ? -8.108 7.606 10.257 1.00 94.75 79 CYS A N 1
ATOM 638 C CA . CYS A 1 79 ? -8.040 7.340 11.686 1.00 94.75 79 CYS A CA 1
ATOM 639 C C . CYS A 1 79 ? -6.798 6.511 12.015 1.00 94.75 79 CYS A C 1
ATOM 641 O O . CYS A 1 79 ? -6.554 5.481 11.384 1.00 94.75 79 CYS A O 1
ATOM 643 N N . LEU A 1 80 ? -6.050 6.937 13.032 1.00 94.62 80 LEU A N 1
ATOM 644 C CA . LEU A 1 80 ? -5.019 6.144 13.694 1.00 94.62 80 LEU A CA 1
ATOM 645 C C . LEU A 1 80 ? -5.602 5.576 14.981 1.00 94.62 80 LEU A C 1
ATOM 647 O O . LEU A 1 80 ? -5.925 6.318 15.909 1.00 94.62 80 LEU A O 1
ATOM 651 N N . VAL A 1 81 ? -5.711 4.258 15.050 1.00 94.25 81 VAL A N 1
ATOM 652 C CA . VAL A 1 81 ? -6.242 3.545 16.212 1.00 94.25 81 VAL A CA 1
ATOM 653 C C . VAL A 1 81 ? -5.123 2.720 16.825 1.00 94.25 81 VAL A C 1
ATOM 655 O O . VAL A 1 81 ? -4.483 1.933 16.132 1.00 94.25 81 VAL A O 1
ATOM 658 N N . ARG A 1 82 ? -4.884 2.869 18.130 1.00 93.19 82 ARG A N 1
ATOM 659 C CA . ARG A 1 82 ? -4.005 1.951 18.858 1.00 93.19 82 ARG A CA 1
ATOM 660 C C . ARG A 1 82 ? -4.736 0.633 19.054 1.00 93.19 82 ARG A C 1
ATOM 662 O O . ARG A 1 82 ? -5.868 0.613 19.537 1.00 93.19 82 ARG A O 1
ATOM 669 N N . LEU A 1 83 ? 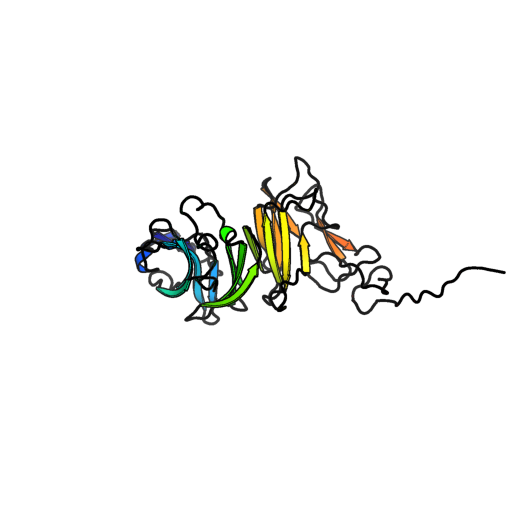-4.074 -0.454 18.685 1.00 91.62 83 LEU A N 1
ATOM 670 C CA . LEU A 1 83 ? -4.540 -1.812 18.897 1.00 91.62 83 LEU A CA 1
ATOM 671 C C . LEU A 1 83 ? -3.855 -2.344 20.159 1.00 91.62 83 LEU A C 1
ATOM 673 O O . LEU A 1 83 ? -2.715 -2.794 20.101 1.00 91.62 83 LEU A O 1
ATOM 677 N N . ASP A 1 84 ? -4.540 -2.291 21.299 1.00 80.75 84 ASP A N 1
ATOM 678 C CA . ASP A 1 84 ? -4.124 -3.041 22.487 1.00 80.75 84 ASP A CA 1
ATOM 679 C C . ASP A 1 84 ? -4.898 -4.360 22.511 1.00 80.75 84 ASP A C 1
ATOM 681 O O . ASP A 1 84 ? -6.111 -4.351 22.787 1.00 80.75 84 ASP A O 1
ATOM 685 N N . PRO A 1 85 ? -4.256 -5.503 22.193 1.00 61.72 85 PRO A N 1
ATOM 686 C CA . PRO A 1 85 ? -4.975 -6.754 22.204 1.00 61.72 85 PRO A CA 1
ATOM 687 C C . PRO A 1 85 ? -5.487 -7.026 23.631 1.00 61.72 85 PRO A C 1
ATOM 689 O O . PRO A 1 85 ? -4.717 -6.928 24.586 1.00 61.72 85 PRO A O 1
ATOM 692 N N . PRO A 1 86 ? -6.763 -7.405 23.819 1.00 52.94 86 PRO A N 1
ATOM 693 C CA . PRO A 1 86 ? -7.814 -7.554 22.813 1.00 52.94 86 PRO A CA 1
ATOM 694 C C . PRO A 1 86 ? -9.025 -6.620 23.003 1.00 52.94 86 PRO A C 1
ATOM 696 O O . PRO A 1 86 ? -10.020 -6.806 22.308 1.00 52.94 86 PRO A O 1
ATOM 699 N N . SER A 1 87 ? -8.986 -5.681 23.953 1.00 63.03 87 SER A N 1
ATOM 700 C CA . SER A 1 87 ? -10.199 -4.996 24.442 1.00 63.03 87 SER A CA 1
ATOM 701 C C . SER A 1 87 ? -10.116 -3.472 24.453 1.00 63.03 87 SER A C 1
ATOM 703 O O . SER A 1 87 ? -11.149 -2.820 24.553 1.00 63.03 87 SER A O 1
ATOM 705 N N . ASN A 1 88 ? -8.915 -2.899 24.370 1.00 80.06 88 ASN A N 1
ATOM 706 C CA . ASN A 1 88 ? -8.696 -1.472 24.612 1.00 80.06 88 ASN A CA 1
ATOM 707 C C . ASN A 1 88 ? -8.243 -0.768 23.333 1.00 80.06 88 ASN A C 1
ATOM 709 O O . ASN A 1 88 ? -7.222 -0.083 23.313 1.00 80.06 88 ASN A O 1
ATOM 713 N N . MET A 1 89 ? -8.996 -0.952 22.248 1.00 90.88 89 MET A N 1
ATOM 714 C CA . MET A 1 89 ? -8.779 -0.134 21.060 1.00 90.88 89 MET A CA 1
ATOM 715 C C . MET A 1 89 ? -9.147 1.311 21.366 1.00 90.88 89 MET A C 1
ATOM 717 O O . MET A 1 89 ? -10.214 1.584 21.911 1.00 90.88 89 MET A O 1
ATOM 721 N N . THR A 1 90 ? -8.274 2.237 20.993 1.00 91.94 90 THR A N 1
ATOM 722 C CA . THR A 1 90 ? -8.496 3.666 21.232 1.00 91.94 90 THR A CA 1
ATOM 723 C C . THR A 1 90 ? -8.106 4.462 20.002 1.00 91.94 90 THR A C 1
ATOM 725 O O . THR A 1 90 ? -6.989 4.293 19.501 1.00 91.94 90 THR A O 1
ATOM 728 N N . LEU A 1 91 ? -8.983 5.354 19.536 1.00 93.06 91 LEU A N 1
ATOM 729 C CA . LEU A 1 91 ? -8.598 6.384 18.575 1.00 93.06 91 LEU A CA 1
ATOM 730 C C . LEU A 1 91 ? -7.515 7.271 19.195 1.00 93.06 91 LEU A C 1
ATOM 732 O O . LEU A 1 91 ? -7.683 7.811 20.285 1.00 93.06 91 LEU A O 1
ATOM 736 N N . ILE A 1 92 ? -6.399 7.388 18.488 1.00 93.06 92 ILE A N 1
ATOM 737 C CA . ILE A 1 92 ? -5.250 8.197 18.887 1.00 93.06 92 ILE A CA 1
ATOM 738 C C . ILE A 1 92 ? -5.312 9.559 18.208 1.00 93.06 92 ILE A C 1
ATOM 740 O O . ILE A 1 92 ? -5.215 10.586 18.868 1.00 93.06 92 ILE A O 1
ATOM 744 N N . SER A 1 93 ? -5.496 9.554 16.890 1.00 92.31 93 SER A N 1
ATOM 745 C CA . SER A 1 93 ? -5.590 10.761 16.075 1.00 92.31 93 SER A CA 1
ATOM 746 C C . SER A 1 93 ? -6.484 10.496 14.869 1.00 92.31 93 SER A C 1
ATOM 748 O O . SER A 1 93 ? -6.613 9.358 14.404 1.00 92.31 93 SER A O 1
ATOM 750 N N . ASN A 1 94 ? -7.117 11.549 14.368 1.00 91.50 94 ASN A N 1
ATOM 751 C CA . ASN A 1 94 ? -7.796 11.545 13.088 1.00 91.50 94 ASN A CA 1
ATOM 752 C C . ASN A 1 94 ? -7.375 12.767 12.265 1.00 91.50 94 ASN A C 1
ATOM 754 O O . ASN A 1 94 ? -7.030 13.820 12.791 1.00 91.50 94 ASN A O 1
ATOM 758 N N . MET A 1 95 ? -7.396 12.610 10.948 1.00 89.38 95 MET A N 1
ATOM 759 C CA . MET A 1 95 ? -7.072 13.675 10.010 1.00 89.38 95 MET A CA 1
ATOM 760 C C . MET A 1 95 ? -8.124 13.725 8.918 1.00 89.38 95 MET A C 1
ATOM 762 O O . MET A 1 95 ? -8.346 12.730 8.228 1.00 89.38 95 MET A O 1
ATOM 766 N N . THR A 1 96 ? -8.722 14.897 8.724 1.00 87.25 96 THR A N 1
ATOM 767 C CA . THR A 1 96 ? -9.562 15.172 7.558 1.00 87.25 96 THR A CA 1
ATOM 768 C C . THR A 1 96 ? -8.684 15.683 6.423 1.00 87.25 96 THR A C 1
ATOM 770 O O . THR A 1 96 ? -7.986 16.687 6.572 1.00 87.25 96 THR A O 1
ATOM 773 N N . LEU A 1 97 ? -8.720 15.013 5.274 1.00 79.56 97 LEU A N 1
ATOM 774 C CA . LEU A 1 97 ? -7.940 15.391 4.096 1.00 79.56 97 LEU A CA 1
ATOM 775 C C . LEU A 1 97 ? -8.684 16.458 3.287 1.00 79.56 97 LEU A C 1
ATOM 777 O O . LEU A 1 97 ? -9.233 16.197 2.221 1.00 79.56 97 LEU A O 1
ATOM 781 N N . ILE A 1 98 ? -8.713 17.682 3.809 1.00 67.94 98 ILE A N 1
ATOM 782 C CA . ILE A 1 98 ? -9.257 18.836 3.090 1.00 67.94 98 ILE A CA 1
ATOM 783 C C . ILE A 1 98 ? -8.128 19.412 2.236 1.00 67.94 98 ILE A C 1
ATOM 785 O O .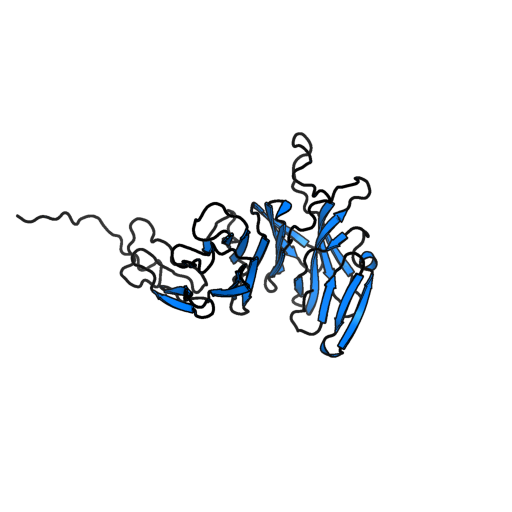 ILE A 1 98 ? -7.080 19.791 2.758 1.00 67.94 98 ILE A O 1
ATOM 789 N N . SER A 1 99 ? -8.299 19.500 0.916 1.00 49.62 99 SER A N 1
ATOM 790 C CA . SER A 1 99 ? -7.380 20.331 0.139 1.00 49.62 99 SER A CA 1
ATOM 791 C C . SER A 1 99 ? -7.666 21.795 0.447 1.00 49.62 99 SER A C 1
ATOM 793 O O . SER A 1 99 ? -8.824 22.194 0.350 1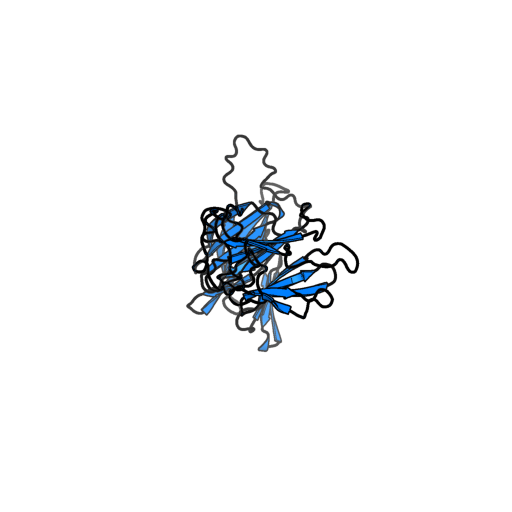.00 49.62 99 SER A O 1
ATOM 795 N N . ASN A 1 100 ? -6.634 22.575 0.784 1.00 35.91 100 ASN A N 1
ATOM 796 C CA . ASN A 1 100 ? -6.681 24.037 0.912 1.00 35.91 100 ASN A CA 1
ATOM 797 C C . ASN A 1 100 ? -7.069 24.695 -0.423 1.00 35.91 100 ASN A C 1
ATOM 799 O O . ASN A 1 100 ? -6.249 25.309 -1.101 1.00 35.91 100 ASN A O 1
ATOM 803 N N . ILE A 1 101 ? -8.325 24.546 -0.813 1.00 38.62 101 ILE A N 1
ATOM 804 C CA . ILE A 1 101 ? -8.963 25.355 -1.828 1.00 38.62 101 ILE A CA 1
ATOM 805 C C . ILE A 1 101 ? -9.665 26.447 -1.036 1.00 38.62 101 ILE A C 1
ATOM 807 O O . ILE A 1 101 ? -10.633 26.195 -0.320 1.00 38.62 101 ILE A O 1
ATOM 811 N N . THR A 1 102 ? -9.105 27.652 -1.087 1.00 31.66 102 THR A N 1
ATOM 812 C CA . THR A 1 102 ? -9.761 28.859 -0.596 1.00 31.66 102 THR A CA 1
ATOM 813 C C . THR A 1 102 ? -11.169 28.908 -1.184 1.00 31.66 102 THR A C 1
ATOM 815 O O . THR A 1 102 ? -11.349 28.941 -2.399 1.00 31.66 102 THR A O 1
ATOM 818 N N . LEU A 1 103 ? -12.160 28.886 -0.293 1.00 38.56 103 LEU A N 1
ATOM 819 C CA . LEU A 1 103 ? -13.599 28.769 -0.551 1.00 38.56 103 LEU A CA 1
ATOM 820 C C . LEU A 1 103 ? -14.214 29.916 -1.377 1.00 38.56 103 LEU A C 1
ATOM 822 O O . LEU A 1 103 ? -15.433 30.040 -1.436 1.00 38.56 103 LEU A O 1
ATOM 826 N N . GLU A 1 104 ? -13.407 30.776 -1.995 1.00 33.25 104 GLU A N 1
ATOM 827 C CA . GLU A 1 104 ? -13.896 32.018 -2.584 1.00 33.25 104 GLU A CA 1
ATOM 828 C C . GLU A 1 104 ? -14.210 31.945 -4.077 1.00 33.25 104 GLU A C 1
ATOM 830 O O . GLU A 1 104 ? -14.898 32.845 -4.534 1.00 33.25 104 GLU A O 1
ATOM 835 N N . ASN A 1 105 ? -13.791 30.928 -4.851 1.00 32.59 105 ASN A N 1
ATOM 836 C CA . ASN A 1 105 ? -14.101 30.920 -6.300 1.00 32.59 105 ASN A CA 1
ATOM 837 C C . ASN A 1 105 ? -14.073 29.563 -7.032 1.00 32.59 105 ASN A C 1
ATOM 839 O O . ASN A 1 105 ? -14.000 29.524 -8.259 1.00 32.59 105 ASN A O 1
ATOM 843 N N . THR A 1 106 ? -14.152 28.436 -6.329 1.00 35.69 106 THR A N 1
ATOM 844 C CA . THR A 1 106 ? -14.294 27.112 -6.964 1.00 35.69 106 THR A CA 1
ATOM 845 C C . THR A 1 106 ? -15.578 26.469 -6.475 1.00 35.69 106 THR A C 1
ATOM 847 O O . THR A 1 106 ? -15.848 26.418 -5.276 1.00 35.69 106 THR A O 1
ATOM 850 N N . THR A 1 107 ? -16.410 26.034 -7.417 1.00 35.53 107 THR A N 1
ATOM 851 C CA . THR A 1 107 ? -17.606 25.241 -7.144 1.00 35.53 107 THR A CA 1
ATOM 852 C C . THR A 1 107 ? -17.218 24.067 -6.248 1.00 35.53 107 THR A C 1
ATOM 854 O O . THR A 1 107 ? -16.304 23.313 -6.557 1.00 35.53 107 THR A O 1
ATOM 857 N N . VAL A 1 108 ? -17.904 23.950 -5.114 1.00 41.81 108 VAL A N 1
ATOM 858 C CA . VAL A 1 108 ? -17.665 23.057 -3.961 1.00 41.81 108 VAL A CA 1
ATOM 859 C C . VAL A 1 108 ? -17.711 21.544 -4.309 1.00 41.81 108 VAL A C 1
ATOM 861 O O . VAL A 1 108 ? -17.688 20.694 -3.428 1.00 41.81 108 VAL A O 1
ATOM 864 N N . GLU A 1 109 ? -17.743 21.171 -5.587 1.00 44.81 109 GLU A N 1
ATOM 865 C CA . GLU A 1 109 ? -17.925 19.796 -6.069 1.00 44.81 109 GLU A CA 1
ATOM 866 C C . GLU A 1 109 ? -16.639 18.945 -6.082 1.00 44.81 109 GLU A C 1
ATOM 868 O O . GLU A 1 109 ? -16.735 17.725 -6.003 1.00 44.81 109 GLU A O 1
ATOM 873 N N . ASP A 1 110 ? -15.440 19.539 -6.078 1.00 46.56 110 ASP A N 1
ATOM 874 C CA . ASP A 1 110 ? -14.194 18.773 -6.291 1.00 46.56 110 ASP A CA 1
ATOM 875 C C . ASP A 1 110 ? -13.650 18.032 -5.047 1.00 46.56 110 ASP A C 1
ATOM 877 O O . ASP A 1 110 ? -12.744 17.208 -5.166 1.00 46.56 110 ASP A O 1
ATOM 881 N N . ASN A 1 111 ? -14.185 18.290 -3.845 1.00 49.03 111 ASN A N 1
ATOM 882 C CA . ASN A 1 111 ? -13.685 17.699 -2.586 1.00 49.03 111 ASN A CA 1
ATOM 883 C C . ASN A 1 111 ? -14.756 17.021 -1.729 1.00 49.03 111 ASN A C 1
ATOM 885 O O . ASN A 1 111 ? -14.498 16.639 -0.587 1.00 49.03 111 ASN A O 1
ATOM 889 N N . ILE A 1 112 ? -15.954 16.859 -2.275 1.00 53.91 112 ILE A N 1
ATOM 890 C CA . ILE A 1 112 ? -17.069 16.219 -1.594 1.00 53.91 112 ILE A CA 1
ATOM 891 C C . ILE A 1 112 ? -17.439 14.975 -2.386 1.00 53.91 112 ILE A C 1
ATOM 893 O O . ILE A 1 112 ? -17.791 15.042 -3.564 1.00 53.91 112 ILE A O 1
ATOM 897 N N . ALA A 1 113 ? -17.343 13.821 -1.730 1.00 51.03 113 ALA A N 1
ATOM 898 C CA . ALA A 1 113 ? -17.905 12.597 -2.271 1.00 51.03 113 ALA A CA 1
ATOM 899 C C . ALA A 1 113 ? -19.420 12.619 -2.049 1.00 51.03 113 ALA A C 1
ATOM 901 O O . ALA A 1 113 ? -19.884 12.743 -0.911 1.00 51.03 113 ALA A O 1
ATOM 902 N N . PHE A 1 114 ? -20.185 12.514 -3.136 1.00 52.44 114 PHE A N 1
ATOM 903 C CA . PHE A 1 114 ? -21.627 12.305 -3.063 1.00 52.44 114 PHE A CA 1
ATOM 904 C C . PHE A 1 114 ? -21.925 10.816 -2.839 1.00 52.44 114 PHE A C 1
ATOM 906 O O . PHE A 1 114 ? -21.307 9.940 -3.444 1.00 52.44 114 PHE A O 1
ATOM 913 N N . PHE A 1 115 ? -22.902 10.543 -1.969 1.00 47.69 115 PHE A N 1
ATOM 914 C CA . PHE A 1 115 ? -23.282 9.218 -1.445 1.00 47.69 115 PHE A CA 1
ATOM 915 C C . PHE A 1 115 ? -23.576 8.119 -2.496 1.00 47.69 115 PHE A C 1
ATOM 917 O O . PHE A 1 115 ? -23.772 6.968 -2.123 1.00 47.69 115 PHE A O 1
ATOM 924 N N . SER A 1 116 ? -23.661 8.423 -3.791 1.00 49.09 116 SER A N 1
ATOM 925 C CA . SER A 1 116 ? -23.927 7.418 -4.829 1.00 49.09 116 SER A CA 1
ATOM 926 C C . SER A 1 116 ? -22.686 6.654 -5.305 1.00 49.09 116 SER A C 1
ATOM 928 O O . SER A 1 116 ? -22.850 5.680 -6.032 1.00 49.09 116 SER A O 1
ATOM 930 N N . ASN A 1 117 ? -21.471 7.059 -4.906 1.00 50.53 117 ASN A N 1
ATOM 931 C CA . ASN A 1 117 ? -20.216 6.564 -5.497 1.00 50.53 117 ASN A CA 1
ATOM 932 C C . ASN A 1 117 ? -19.334 5.762 -4.511 1.00 50.53 117 ASN A C 1
ATOM 934 O O . ASN A 1 117 ? -18.114 5.749 -4.637 1.00 50.53 117 ASN A O 1
ATOM 938 N N . TYR A 1 118 ? -19.926 5.086 -3.517 1.00 50.84 118 TYR A N 1
ATOM 939 C CA . TYR A 1 118 ? -19.196 4.349 -2.462 1.00 50.84 118 TYR A CA 1
ATOM 940 C C . TYR A 1 118 ? -18.346 3.153 -2.926 1.00 50.84 118 TYR A C 1
ATOM 942 O O . TYR A 1 118 ? -17.701 2.524 -2.089 1.00 50.84 118 TYR A O 1
ATOM 950 N N . ASP A 1 119 ? -18.306 2.844 -4.219 1.00 52.50 119 ASP A N 1
ATOM 951 C CA . ASP A 1 119 ? -17.531 1.715 -4.742 1.00 52.50 119 ASP A CA 1
ATOM 952 C C . ASP A 1 119 ? -16.073 2.073 -5.080 1.00 52.50 119 ASP A C 1
ATOM 954 O O . ASP A 1 119 ? -15.307 1.203 -5.501 1.00 52.50 119 ASP A O 1
ATOM 958 N N . ASP A 1 120 ? -15.645 3.323 -4.861 1.00 62.25 120 ASP A N 1
ATOM 959 C CA . ASP A 1 120 ? -14.257 3.703 -5.112 1.00 62.25 120 ASP A CA 1
ATOM 960 C C . ASP A 1 120 ? -13.308 3.060 -4.088 1.00 62.25 120 ASP A C 1
ATOM 962 O O . ASP A 1 120 ? -13.361 3.293 -2.875 1.00 62.25 120 ASP A O 1
ATOM 966 N N . VAL A 1 121 ? -12.415 2.216 -4.606 1.00 77.00 121 VAL A N 1
ATOM 967 C CA . VAL A 1 121 ? -11.463 1.425 -3.824 1.00 77.00 121 VAL A CA 1
ATOM 968 C C . VAL A 1 121 ? -10.384 2.341 -3.243 1.00 77.00 121 VAL A C 1
ATOM 970 O O . VAL A 1 121 ? -9.406 2.685 -3.906 1.00 77.00 121 VAL A O 1
ATOM 973 N N . ILE A 1 122 ? -10.545 2.733 -1.978 1.00 89.44 122 ILE A N 1
ATOM 974 C CA . ILE A 1 122 ? -9.443 3.285 -1.183 1.00 89.44 122 ILE A CA 1
ATOM 975 C C . ILE A 1 122 ? -8.425 2.169 -0.937 1.00 89.44 122 ILE A C 1
ATOM 977 O O . ILE A 1 122 ? -8.777 1.028 -0.641 1.00 89.44 122 ILE A O 1
ATOM 981 N N . SER A 1 123 ? -7.144 2.512 -1.012 1.00 93.38 123 SER A N 1
ATOM 982 C CA . SER A 1 123 ? -6.050 1.614 -0.647 1.00 93.38 123 SER A CA 1
ATOM 983 C C . SER A 1 123 ? -5.157 2.317 0.366 1.00 93.38 123 SER A C 1
ATOM 985 O O . SER A 1 123 ? -4.900 3.510 0.238 1.00 93.38 123 SER A O 1
ATOM 987 N N . VAL A 1 124 ? -4.667 1.589 1.366 1.00 95.38 124 VAL A N 1
ATOM 988 C CA . VAL A 1 124 ? -3.689 2.078 2.348 1.00 95.38 124 VAL A CA 1
ATOM 989 C C . VAL A 1 124 ? -2.573 1.066 2.482 1.00 95.38 124 VAL A C 1
ATOM 991 O O . VAL A 1 124 ? -2.829 -0.135 2.414 1.00 95.38 124 VAL A O 1
ATOM 994 N N . ILE A 1 125 ? -1.348 1.558 2.637 1.00 95.38 125 ILE A N 1
ATOM 995 C CA . ILE A 1 125 ? -0.209 0.716 2.977 1.00 95.38 125 ILE A CA 1
ATOM 996 C C . ILE A 1 125 ? 0.801 1.467 3.850 1.00 95.38 125 ILE A C 1
ATOM 998 O O . ILE A 1 125 ? 1.229 2.587 3.542 1.00 95.38 125 ILE A O 1
ATOM 1002 N N . ILE A 1 126 ? 1.184 0.835 4.951 1.00 94.31 126 ILE A N 1
ATOM 1003 C CA . ILE A 1 126 ? 2.172 1.298 5.915 1.00 94.31 126 ILE A CA 1
ATOM 1004 C C . ILE A 1 126 ? 3.543 0.766 5.505 1.00 94.31 126 ILE A C 1
ATOM 1006 O O . ILE A 1 126 ? 3.716 -0.399 5.164 1.00 94.31 126 ILE A O 1
ATOM 1010 N N . HIS A 1 127 ? 4.545 1.637 5.553 1.00 92.50 127 HIS A N 1
ATOM 1011 C CA . HIS A 1 127 ? 5.940 1.233 5.507 1.00 92.50 127 HIS A CA 1
ATOM 1012 C C . HIS A 1 127 ? 6.479 1.138 6.933 1.00 92.50 127 HIS A C 1
ATOM 1014 O O . HIS A 1 127 ? 6.910 2.140 7.520 1.00 92.50 127 HIS A O 1
ATOM 1020 N N . ASP A 1 128 ? 6.463 -0.068 7.499 1.00 85.56 128 ASP A N 1
ATOM 1021 C CA . ASP A 1 128 ? 6.730 -0.289 8.922 1.00 85.56 128 ASP A CA 1
ATOM 1022 C C . ASP A 1 128 ? 8.056 0.295 9.392 1.00 85.56 128 ASP A C 1
ATOM 1024 O O . ASP A 1 128 ? 8.130 0.871 10.472 1.00 85.56 128 ASP A O 1
ATOM 1028 N N . ARG A 1 129 ? 9.123 0.225 8.596 1.00 88.12 129 ARG A N 1
ATOM 1029 C CA . ARG A 1 129 ? 10.439 0.695 9.048 1.00 88.12 129 ARG A CA 1
ATOM 1030 C C . ARG A 1 129 ? 10.524 2.215 9.198 1.00 88.12 129 ARG A C 1
ATOM 1032 O O . ARG A 1 129 ? 11.202 2.700 10.099 1.00 88.12 129 ARG A O 1
ATOM 1039 N N . THR A 1 130 ? 9.854 2.968 8.327 1.00 91.12 130 THR A N 1
ATOM 1040 C CA . THR A 1 130 ? 9.947 4.444 8.302 1.00 91.12 130 THR A CA 1
ATOM 1041 C C . THR A 1 130 ? 8.711 5.135 8.859 1.00 91.12 130 THR A C 1
ATOM 1043 O O . THR A 1 130 ? 8.717 6.357 8.982 1.00 91.12 130 THR A O 1
ATOM 1046 N N . LYS A 1 131 ? 7.656 4.376 9.186 1.00 92.06 131 LYS A N 1
ATOM 1047 C CA . LYS A 1 131 ? 6.342 4.889 9.613 1.00 92.06 131 LYS A CA 1
ATOM 1048 C C . LYS A 1 131 ? 5.722 5.860 8.605 1.00 92.06 131 LYS A C 1
ATOM 1050 O O . LYS A 1 131 ? 4.898 6.701 8.963 1.00 92.06 131 LYS A O 1
ATOM 1055 N N . LYS A 1 132 ? 6.128 5.751 7.337 1.00 94.75 132 LYS A N 1
ATOM 1056 C CA . LYS A 1 132 ? 5.462 6.418 6.221 1.00 94.75 132 LYS A CA 1
ATOM 1057 C C . LYS A 1 132 ? 4.239 5.612 5.819 1.00 94.75 132 LYS A C 1
ATOM 1059 O O . LYS A 1 132 ? 4.225 4.390 5.935 1.00 94.75 132 LYS A O 1
ATOM 1064 N N . VAL A 1 133 ? 3.230 6.298 5.316 1.00 95.94 133 VAL A N 1
ATOM 1065 C CA . VAL A 1 133 ? 1.964 5.698 4.902 1.00 95.94 133 VAL A CA 1
ATOM 1066 C C . VAL A 1 133 ? 1.604 6.275 3.558 1.00 95.94 133 VAL A C 1
ATOM 1068 O O . VAL A 1 133 ? 1.700 7.485 3.358 1.00 95.94 133 VAL A O 1
ATOM 1071 N N . LEU A 1 134 ? 1.162 5.416 2.656 1.00 96.50 134 LEU A N 1
ATOM 1072 C CA . LEU A 1 134 ? 0.480 5.849 1.452 1.00 96.50 134 LEU A CA 1
ATOM 1073 C C . LEU A 1 134 ? -1.004 5.553 1.613 1.00 96.50 134 LEU A C 1
ATOM 1075 O O . LEU A 1 134 ? -1.379 4.457 2.029 1.00 96.50 134 LEU A O 1
ATOM 1079 N N . VAL A 1 135 ? -1.838 6.529 1.274 1.00 95.81 135 VAL A N 1
ATOM 1080 C CA . VAL A 1 135 ? -3.291 6.375 1.207 1.00 95.81 135 VAL A CA 1
ATOM 1081 C C . VAL A 1 135 ? -3.759 6.868 -0.146 1.00 95.81 135 VAL A C 1
ATOM 1083 O O . VAL A 1 135 ? -3.596 8.041 -0.471 1.00 95.81 135 VAL A O 1
ATOM 1086 N N . SER A 1 136 ? -4.333 5.973 -0.937 1.00 93.44 136 SER A N 1
ATOM 1087 C CA . SER A 1 136 ? -4.928 6.326 -2.213 1.00 93.44 136 SER A CA 1
ATOM 1088 C C . SER A 1 136 ? -6.410 6.618 -2.071 1.00 93.44 136 SER A C 1
ATOM 1090 O O . SER A 1 136 ? -7.142 5.839 -1.461 1.00 93.44 136 SER A O 1
ATOM 1092 N N . MET A 1 137 ? -6.843 7.716 -2.683 1.00 88.75 137 MET A N 1
ATOM 1093 C CA . MET A 1 137 ? -8.237 8.117 -2.784 1.00 88.75 137 MET A CA 1
ATOM 1094 C C . MET A 1 137 ? -8.565 8.434 -4.252 1.00 88.75 137 MET A C 1
ATOM 1096 O O . MET 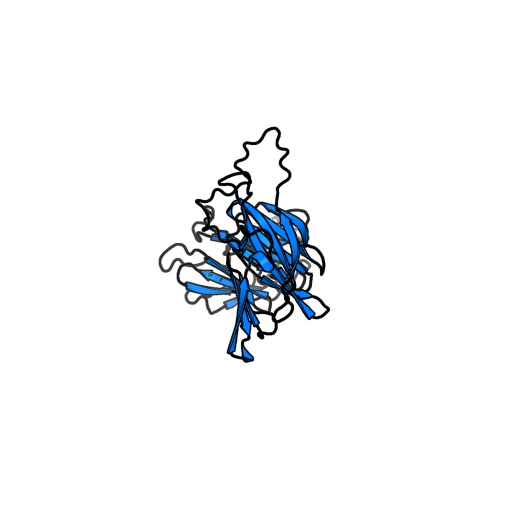A 1 137 ? -8.474 9.595 -4.669 1.00 88.75 137 MET A O 1
ATOM 1100 N N . PRO A 1 138 ? -8.928 7.410 -5.053 1.00 84.69 138 PRO A N 1
ATOM 1101 C CA . PRO A 1 138 ? -9.154 7.553 -6.492 1.00 84.69 138 PRO A CA 1
ATOM 1102 C C . PRO A 1 138 ? -10.169 8.636 -6.853 1.00 84.69 138 PRO A C 1
ATOM 1104 O O . PRO A 1 138 ? -9.922 9.399 -7.784 1.00 84.69 138 PRO A O 1
ATOM 1107 N N . TYR A 1 139 ? -11.256 8.756 -6.082 1.00 81.00 139 TYR A N 1
ATOM 1108 C CA . TYR A 1 139 ? -12.292 9.770 -6.293 1.00 81.00 139 TYR A CA 1
ATOM 1109 C C . TYR A 1 139 ? -11.711 11.193 -6.357 1.00 81.00 139 TYR A C 1
ATOM 1111 O O . TYR A 1 139 ? -12.017 11.960 -7.265 1.00 81.00 139 TYR A O 1
ATOM 1119 N N . PHE A 1 140 ? -10.788 11.519 -5.444 1.00 79.06 140 PHE A N 1
ATOM 1120 C CA . PHE A 1 140 ? -10.111 12.823 -5.400 1.00 79.06 140 PHE A CA 1
ATOM 1121 C C . PHE A 1 140 ? -8.888 12.905 -6.314 1.00 79.06 140 PHE A C 1
ATOM 1123 O O . PHE A 1 140 ? -8.193 13.922 -6.312 1.00 79.06 140 PHE A O 1
ATOM 1130 N N . ARG A 1 141 ? -8.590 11.835 -7.063 1.00 85.75 141 ARG A N 1
ATOM 1131 C CA . ARG A 1 141 ? -7.402 11.702 -7.915 1.00 85.75 141 ARG A CA 1
ATOM 1132 C C . ARG A 1 141 ? -6.118 12.020 -7.151 1.00 85.75 141 ARG A C 1
ATOM 1134 O O . ARG A 1 141 ? -5.246 12.734 -7.652 1.00 85.75 141 ARG A O 1
ATOM 1141 N N . LYS A 1 142 ? -6.028 11.533 -5.910 1.00 88.62 142 LYS A N 1
ATOM 1142 C CA . LYS A 1 142 ? -4.894 11.789 -5.022 1.00 88.62 142 LYS A CA 1
ATOM 1143 C C . LYS A 1 142 ? -4.375 10.523 -4.367 1.00 88.62 142 LYS A C 1
ATOM 1145 O O . LYS A 1 142 ? -5.138 9.662 -3.935 1.00 88.62 142 LYS A O 1
ATOM 1150 N N . VAL A 1 143 ? -3.056 10.484 -4.210 1.00 92.44 143 VAL A N 1
ATOM 1151 C CA . VAL A 1 143 ? -2.372 9.596 -3.268 1.00 92.44 143 VAL A CA 1
ATOM 1152 C C . VAL A 1 143 ? -1.686 10.468 -2.226 1.00 92.44 143 VAL A C 1
ATOM 1154 O O . VAL A 1 143 ? -0.917 11.361 -2.571 1.00 92.44 143 VAL A O 1
ATOM 1157 N N . HIS A 1 144 ? -1.959 10.238 -0.951 1.00 94.06 144 HIS A N 1
ATOM 1158 C CA . HIS A 1 144 ? -1.382 10.989 0.158 1.00 94.06 144 HIS A CA 1
ATOM 1159 C C . HIS A 1 144 ? -0.215 10.218 0.765 1.00 94.06 144 HIS A C 1
ATOM 1161 O O . HIS A 1 144 ? -0.361 9.052 1.124 1.00 94.06 144 HIS A O 1
ATOM 1167 N N . LEU A 1 145 ? 0.928 10.888 0.896 1.00 95.50 145 LEU A N 1
ATOM 1168 C CA . LEU A 1 145 ? 2.056 10.448 1.700 1.00 95.50 145 LEU A CA 1
ATOM 1169 C C . LEU A 1 145 ? 1.947 11.079 3.084 1.00 95.50 145 LEU A C 1
ATOM 1171 O O . LEU A 1 145 ? 1.992 12.303 3.233 1.00 95.50 145 LEU A O 1
ATOM 1175 N N . LEU A 1 146 ? 1.845 10.231 4.093 1.00 95.19 146 LEU A N 1
ATOM 1176 C CA . LEU A 1 146 ? 1.719 10.614 5.490 1.00 95.19 146 LEU A CA 1
ATOM 1177 C C . LEU A 1 146 ? 2.888 10.028 6.279 1.00 95.19 146 LEU A C 1
ATOM 1179 O O . LEU A 1 146 ? 3.535 9.071 5.845 1.00 95.19 146 LEU A O 1
ATOM 1183 N N . SER A 1 147 ? 3.117 10.558 7.469 1.00 93.69 147 SER A N 1
ATOM 1184 C CA . SER A 1 147 ? 3.811 9.854 8.542 1.00 93.69 147 SER A CA 1
ATOM 1185 C C . SER A 1 147 ? 2.889 9.712 9.737 1.00 93.69 147 SER A C 1
ATOM 1187 O O . SER A 1 147 ? 1.960 10.495 9.918 1.00 93.69 147 SER A O 1
ATOM 1189 N N . PHE A 1 148 ? 3.158 8.719 10.573 1.00 91.88 148 PHE A N 1
ATOM 1190 C CA . PHE A 1 148 ? 2.517 8.618 11.874 1.00 91.88 148 PHE A CA 1
ATOM 1191 C C . PHE A 1 148 ? 3.543 8.330 12.962 1.00 91.88 148 PHE A C 1
ATOM 1193 O O . PHE A 1 148 ? 4.638 7.819 12.715 1.00 91.88 148 PHE A O 1
ATOM 1200 N N . ASN A 1 149 ? 3.170 8.668 14.187 1.00 89.38 149 ASN A N 1
ATOM 1201 C CA . ASN A 1 149 ? 3.878 8.281 15.396 1.00 89.38 149 ASN A CA 1
ATOM 1202 C C . ASN A 1 149 ? 2.868 7.732 16.419 1.00 89.38 149 ASN A C 1
ATOM 1204 O O . ASN A 1 149 ? 1.730 7.426 16.078 1.00 89.38 149 ASN A O 1
ATOM 1208 N N . SER A 1 150 ? 3.273 7.569 17.678 1.00 85.88 150 SER A N 1
ATOM 1209 C CA . SER A 1 150 ? 2.403 7.014 18.723 1.00 85.88 150 SER A CA 1
ATOM 1210 C C . SER A 1 150 ? 1.229 7.912 19.129 1.00 85.88 150 SER A C 1
ATOM 1212 O O . SER A 1 150 ? 0.389 7.469 19.907 1.00 85.88 150 SER A O 1
ATOM 1214 N N . THR A 1 151 ? 1.198 9.166 18.675 1.00 89.62 151 THR A N 1
ATOM 1215 C CA . THR A 1 151 ? 0.227 10.181 19.105 1.00 89.62 151 THR A CA 1
ATOM 1216 C C . THR A 1 151 ? -0.496 10.871 17.957 1.00 89.62 151 THR A C 1
ATOM 1218 O O . THR A 1 151 ? -1.555 11.435 18.196 1.00 89.62 151 THR A O 1
ATOM 1221 N N . ASP A 1 152 ? 0.053 10.870 16.742 1.00 90.75 152 ASP A N 1
ATOM 1222 C CA . ASP A 1 152 ? -0.485 11.682 15.654 1.00 90.75 152 ASP A CA 1
ATOM 1223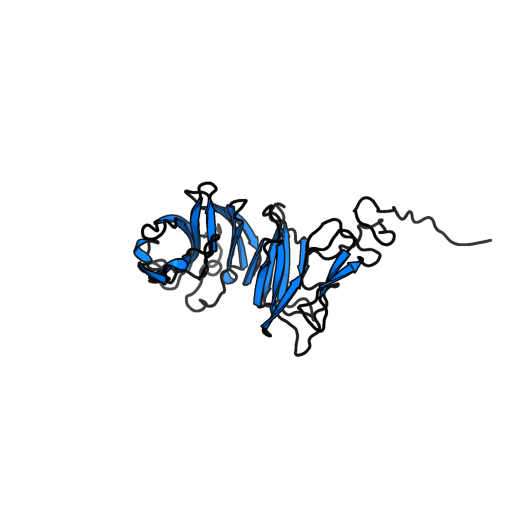 C C . ASP A 1 152 ? -0.192 11.128 14.250 1.00 90.75 152 ASP A C 1
ATOM 1225 O O . ASP A 1 152 ? 0.720 10.316 14.060 1.00 90.75 152 ASP A O 1
ATOM 1229 N N . ILE A 1 153 ? -0.959 11.614 13.270 1.00 92.25 153 ILE A N 1
ATOM 1230 C CA . ILE A 1 153 ? -0.741 11.442 11.830 1.00 92.25 153 ILE A CA 1
ATOM 1231 C C . ILE A 1 153 ? -0.438 12.816 11.229 1.00 92.25 153 ILE A C 1
ATOM 1233 O O . ILE A 1 153 ? -1.143 13.783 11.492 1.00 92.25 153 ILE A O 1
ATOM 1237 N N . VAL A 1 154 ? 0.567 12.901 10.360 1.00 92.62 154 VAL A N 1
ATOM 1238 C CA . VAL A 1 154 ? 0.962 14.141 9.686 1.00 92.62 154 VAL A CA 1
ATOM 1239 C C . VAL A 1 154 ? 0.972 13.934 8.175 1.00 92.62 154 VAL A C 1
ATOM 1241 O O . VAL A 1 154 ? 1.562 12.979 7.670 1.00 92.62 154 VAL A O 1
ATOM 1244 N N . LEU A 1 155 ? 0.346 14.851 7.435 1.00 93.06 155 LEU A N 1
ATOM 1245 C CA . LEU A 1 155 ? 0.430 14.890 5.978 1.00 93.06 155 LEU A CA 1
ATOM 1246 C C . LEU A 1 155 ? 1.792 15.444 5.564 1.00 93.06 155 LEU A C 1
ATOM 1248 O O . LEU A 1 155 ? 2.118 16.588 5.864 1.00 93.06 155 LEU A O 1
ATOM 1252 N N . ILE A 1 156 ? 2.568 14.637 4.843 1.00 92.56 156 ILE A N 1
ATOM 1253 C CA . ILE A 1 156 ? 3.848 15.061 4.269 1.00 92.56 156 ILE A CA 1
ATOM 1254 C C . ILE A 1 156 ? 3.596 15.699 2.905 1.00 92.56 156 ILE A C 1
ATOM 1256 O O . ILE A 1 156 ? 4.102 16.781 2.617 1.00 92.56 156 ILE A O 1
ATOM 1260 N N . ARG A 1 157 ? 2.835 15.010 2.044 1.00 90.44 157 ARG A N 1
ATOM 1261 C CA . ARG A 1 157 ? 2.619 15.412 0.649 1.00 90.44 157 ARG A CA 1
ATOM 1262 C C . ARG A 1 157 ? 1.426 14.697 0.021 1.00 90.44 157 ARG A C 1
ATOM 1264 O O . ARG A 1 157 ? 1.019 13.639 0.481 1.00 90.44 157 ARG A O 1
ATOM 1271 N N . SER A 1 158 ? 0.900 15.252 -1.070 1.00 90.81 158 SER A N 1
ATOM 1272 C CA . SER A 1 158 ? -0.054 14.571 -1.954 1.00 90.81 158 SER A CA 1
ATOM 1273 C C . SER A 1 158 ? 0.484 14.504 -3.386 1.00 90.81 158 SER A C 1
ATOM 1275 O O . SER A 1 158 ? 1.086 15.470 -3.849 1.00 90.81 158 SER A O 1
ATOM 1277 N N . PHE A 1 159 ? 0.240 13.391 -4.073 1.00 90.31 159 PHE A N 1
ATOM 1278 C CA . PHE A 1 159 ? 0.494 13.180 -5.499 1.00 90.31 159 PHE A CA 1
ATOM 1279 C C . PHE A 1 159 ? -0.830 13.297 -6.260 1.00 90.31 159 PHE A C 1
ATOM 1281 O O . PHE A 1 159 ? -1.836 12.744 -5.810 1.00 90.31 159 PHE A O 1
ATOM 1288 N N . THR A 1 160 ? -0.844 13.979 -7.407 1.00 88.19 160 THR A N 1
ATOM 1289 C CA . THR A 1 160 ? -2.065 14.144 -8.222 1.00 88.19 160 THR A CA 1
ATOM 1290 C C . THR A 1 160 ? -2.231 12.956 -9.172 1.00 88.19 160 THR A C 1
ATOM 1292 O O . THR A 1 160 ? -1.837 13.020 -10.335 1.00 88.19 160 THR A O 1
ATOM 1295 N N . MET A 1 161 ? -2.748 11.835 -8.659 1.00 86.19 161 MET A N 1
ATOM 1296 C CA . MET A 1 161 ? -2.887 10.572 -9.391 1.00 86.19 161 MET A CA 1
ATOM 1297 C C . MET A 1 161 ? -4.123 9.773 -8.967 1.00 86.19 161 MET A C 1
ATOM 1299 O O . MET A 1 161 ? -4.421 9.646 -7.782 1.00 86.19 161 MET A O 1
ATOM 1303 N N . THR A 1 162 ? -4.798 9.156 -9.937 1.00 86.69 162 THR A N 1
ATOM 1304 C CA . THR A 1 162 ? -5.954 8.271 -9.717 1.00 86.69 162 THR A CA 1
ATOM 1305 C C . THR A 1 162 ? -5.495 6.820 -9.556 1.00 86.69 162 THR A C 1
ATOM 1307 O O . THR A 1 162 ? -5.526 6.048 -10.513 1.00 86.69 162 THR A O 1
ATOM 1310 N N . ALA A 1 163 ? -5.013 6.443 -8.369 1.00 89.94 163 ALA A N 1
ATOM 1311 C CA . ALA A 1 163 ? -4.471 5.101 -8.138 1.00 89.94 163 ALA A CA 1
ATOM 1312 C C . ALA A 1 163 ? -5.475 4.164 -7.443 1.00 89.94 163 ALA A C 1
ATOM 1314 O O . ALA A 1 163 ? -5.816 4.381 -6.291 1.00 89.94 163 ALA A O 1
ATOM 1315 N N . GLY A 1 164 ? -5.919 3.077 -8.070 1.00 87.69 164 GLY A N 1
ATOM 1316 C CA . GLY A 1 164 ? -6.825 2.106 -7.428 1.00 87.69 164 GLY A CA 1
ATOM 1317 C C . GLY A 1 164 ? -6.150 1.227 -6.364 1.00 87.69 164 GLY A C 1
ATOM 1318 O O . GLY A 1 164 ? -6.800 0.692 -5.473 1.00 87.69 164 GLY A O 1
ATOM 1319 N N . SER A 1 165 ? -4.828 1.063 -6.441 1.00 92.25 165 SER A N 1
ATOM 1320 C CA . SER A 1 165 ? -4.046 0.254 -5.503 1.00 92.25 165 SER A CA 1
ATOM 1321 C C . SER A 1 165 ? -2.629 0.810 -5.388 1.00 92.25 165 SER A C 1
ATOM 1323 O O . SER A 1 165 ? -2.121 1.429 -6.324 1.00 92.25 165 SER A O 1
ATOM 1325 N N . ILE A 1 166 ? -1.998 0.623 -4.232 1.00 94.75 166 ILE A N 1
ATOM 1326 C CA . ILE A 1 166 ? -0.680 1.177 -3.903 1.00 94.75 166 ILE A CA 1
ATOM 1327 C C . ILE A 1 166 ? 0.174 0.141 -3.168 1.00 94.75 166 ILE A C 1
ATOM 1329 O O . ILE A 1 166 ? -0.361 -0.689 -2.433 1.00 94.75 166 ILE A O 1
ATOM 1333 N N . ALA A 1 167 ? 1.494 0.193 -3.354 1.00 93.94 167 ALA A N 1
ATOM 1334 C CA . ALA A 1 167 ? 2.445 -0.674 -2.657 1.00 93.94 167 ALA A CA 1
ATOM 1335 C C . ALA A 1 167 ? 3.818 -0.002 -2.462 1.00 93.94 167 ALA A C 1
ATOM 1337 O O . ALA A 1 167 ? 4.214 0.846 -3.260 1.00 93.94 167 ALA A O 1
ATOM 1338 N N . TRP A 1 168 ? 4.560 -0.414 -1.431 1.00 92.81 168 TRP A N 1
ATOM 1339 C CA . TRP A 1 168 ? 5.968 -0.045 -1.221 1.00 92.81 168 TRP A CA 1
ATOM 1340 C C . TRP A 1 168 ? 6.896 -1.056 -1.893 1.00 92.81 168 TRP A C 1
ATOM 1342 O O . TRP A 1 168 ? 6.647 -2.255 -1.792 1.00 92.81 168 TRP A O 1
ATOM 1352 N N . LEU A 1 169 ? 7.951 -0.579 -2.563 1.00 89.00 169 LEU A N 1
ATOM 1353 C CA . LEU A 1 169 ? 8.874 -1.392 -3.372 1.00 89.00 169 LEU A CA 1
ATOM 1354 C C . LEU A 1 169 ? 10.298 -1.481 -2.804 1.00 89.00 169 LEU A C 1
ATOM 1356 O O . LEU A 1 169 ? 11.187 -2.045 -3.447 1.00 89.00 169 LEU A O 1
ATOM 1360 N N . ASP A 1 170 ? 10.544 -0.904 -1.637 1.00 86.31 170 ASP A N 1
ATOM 1361 C CA . ASP A 1 170 ? 11.862 -0.862 -1.024 1.00 86.31 170 ASP A CA 1
ATOM 1362 C C . ASP A 1 170 ? 11.789 -0.808 0.504 1.00 86.31 170 ASP A C 1
ATOM 1364 O O . ASP A 1 170 ? 10.798 -0.373 1.077 1.00 86.31 170 ASP A O 1
ATOM 1368 N N . ASP A 1 171 ? 12.883 -1.195 1.166 1.00 84.69 171 ASP A N 1
ATOM 1369 C CA . ASP A 1 171 ? 13.025 -1.125 2.628 1.00 84.69 171 ASP A CA 1
ATOM 1370 C C . ASP A 1 171 ? 13.278 0.295 3.154 1.00 84.69 171 ASP A C 1
ATOM 1372 O O . ASP A 1 171 ? 13.269 0.519 4.369 1.00 84.69 171 ASP A O 1
ATOM 1376 N N . SER A 1 172 ? 13.603 1.247 2.276 1.00 87.88 172 SER A N 1
ATOM 1377 C CA . SER A 1 172 ? 13.875 2.635 2.661 1.00 87.88 172 SER A CA 1
ATOM 1378 C C . SER A 1 172 ? 12.643 3.535 2.597 1.00 87.88 172 SER A C 1
ATOM 1380 O O . SER A 1 172 ? 12.717 4.687 3.033 1.00 87.88 172 SER A O 1
ATOM 1382 N N . GLY A 1 173 ? 11.499 3.032 2.121 1.00 87.56 173 GLY A N 1
ATOM 1383 C CA . GLY A 1 173 ? 10.287 3.827 1.942 1.00 87.56 173 GLY A CA 1
ATOM 1384 C C . GLY A 1 173 ? 10.531 5.025 1.024 1.00 87.56 173 GLY A C 1
ATOM 1385 O O . GLY A 1 173 ? 10.116 6.147 1.346 1.00 87.56 173 GLY A O 1
ATOM 1386 N N . ILE A 1 174 ? 11.301 4.803 -0.044 1.00 90.12 174 ILE A N 1
ATOM 1387 C CA . ILE A 1 174 ? 11.613 5.765 -1.101 1.00 90.12 174 ILE A CA 1
ATOM 1388 C C . ILE A 1 174 ? 10.797 5.426 -2.346 1.00 90.12 174 ILE A C 1
ATOM 1390 O O . ILE A 1 174 ? 10.256 6.342 -2.959 1.00 90.12 174 ILE A O 1
ATOM 1394 N N . LEU A 1 175 ? 10.641 4.152 -2.694 1.00 89.94 175 LEU A N 1
ATOM 1395 C CA . LEU A 1 175 ? 9.979 3.713 -3.916 1.00 89.94 175 LEU A CA 1
ATOM 1396 C C . LEU A 1 175 ? 8.567 3.208 -3.637 1.00 89.94 175 LEU A C 1
ATOM 1398 O O . LEU A 1 175 ? 8.345 2.276 -2.866 1.00 89.94 175 LEU A O 1
ATOM 1402 N N . ALA A 1 176 ? 7.606 3.798 -4.338 1.00 92.50 176 ALA A N 1
ATOM 1403 C CA . ALA A 1 176 ? 6.207 3.414 -4.261 1.00 92.50 176 ALA A CA 1
ATOM 1404 C C . ALA A 1 176 ? 5.653 3.084 -5.646 1.00 92.50 176 ALA A C 1
ATOM 1406 O O . ALA A 1 176 ? 5.996 3.740 -6.626 1.00 92.50 176 ALA A O 1
ATOM 1407 N N . ALA A 1 177 ? 4.783 2.082 -5.714 1.00 93.38 177 ALA A N 1
ATOM 1408 C CA . ALA A 1 177 ? 4.043 1.679 -6.901 1.00 93.38 177 ALA A CA 1
ATOM 1409 C C . ALA A 1 177 ? 2.583 2.107 -6.781 1.00 93.38 177 ALA A C 1
ATOM 1411 O O . ALA A 1 177 ? 1.938 1.785 -5.784 1.00 93.38 177 ALA A O 1
ATOM 1412 N N . PHE A 1 178 ? 2.055 2.776 -7.803 1.00 94.12 178 PHE A N 1
ATOM 1413 C CA . PHE A 1 178 ? 0.665 3.215 -7.904 1.00 94.12 178 PHE A CA 1
ATOM 1414 C C . PHE A 1 178 ? 0.007 2.560 -9.119 1.00 94.12 178 PHE A C 1
ATOM 1416 O O . PHE A 1 178 ? 0.425 2.784 -10.253 1.00 94.12 178 PHE A O 1
ATOM 1423 N N . LEU A 1 179 ? -1.029 1.756 -8.898 1.00 92.19 179 LEU A N 1
ATOM 1424 C CA . LEU A 1 179 ? -1.822 1.159 -9.965 1.00 92.19 179 LEU A CA 1
ATOM 1425 C C . LEU A 1 179 ? -2.861 2.159 -10.476 1.00 92.19 179 LEU A C 1
ATOM 1427 O O . LEU A 1 179 ? -3.829 2.449 -9.781 1.00 92.19 179 LEU A O 1
ATOM 1431 N N . ILE A 1 180 ? -2.685 2.636 -11.702 1.00 88.62 180 ILE A N 1
ATOM 1432 C CA . ILE A 1 180 ? -3.635 3.478 -12.427 1.00 88.62 180 ILE A CA 1
ATOM 1433 C C . ILE A 1 180 ? -4.527 2.585 -13.292 1.00 88.62 180 ILE A C 1
ATOM 1435 O O . ILE A 1 180 ? -4.030 1.850 -14.150 1.00 88.62 180 ILE A O 1
ATOM 1439 N N . VAL A 1 181 ? -5.834 2.654 -13.053 1.00 77.44 181 VAL A N 1
ATOM 1440 C CA . VAL A 1 181 ? -6.869 1.933 -13.810 1.00 77.44 181 VAL A CA 1
ATOM 1441 C C . VAL A 1 181 ? -7.424 2.857 -14.900 1.00 77.44 181 VAL A C 1
ATOM 1443 O O . VAL A 1 181 ? -7.452 4.071 -14.711 1.00 77.44 181 VAL A O 1
ATOM 1446 N N . ASP A 1 182 ? -7.828 2.281 -16.034 1.00 67.31 182 ASP A N 1
ATOM 1447 C CA . ASP A 1 182 ? -8.399 2.982 -17.195 1.00 67.31 182 ASP A CA 1
ATOM 1448 C C . ASP A 1 182 ? -7.489 4.061 -17.794 1.00 67.31 182 ASP A C 1
ATOM 1450 O O . ASP A 1 182 ? -7.904 5.182 -18.088 1.00 67.31 182 ASP A O 1
ATOM 1454 N N . ASP A 1 183 ? -6.223 3.708 -18.012 1.00 64.31 183 ASP A N 1
ATOM 1455 C CA . ASP A 1 183 ? -5.291 4.569 -18.731 1.00 64.31 183 ASP A CA 1
ATOM 1456 C C . ASP A 1 183 ? -5.488 4.422 -20.254 1.00 64.31 183 ASP A C 1
ATOM 1458 O O . ASP A 1 183 ? -5.196 3.356 -20.804 1.00 64.31 183 ASP A O 1
ATOM 1462 N N . PRO A 1 184 ? -5.942 5.469 -20.972 1.00 56.94 184 PRO A N 1
ATOM 1463 C CA . PRO A 1 184 ? -6.215 5.388 -22.405 1.00 56.94 184 PRO A CA 1
ATOM 1464 C C . PRO A 1 184 ? -4.948 5.328 -23.281 1.00 56.94 184 PRO A C 1
ATOM 1466 O O . PRO A 1 184 ? -5.067 5.290 -24.506 1.00 56.94 184 PRO A O 1
ATOM 1469 N N . THR A 1 185 ? -3.741 5.385 -22.701 1.00 58.56 185 THR A N 1
ATOM 1470 C CA . THR A 1 185 ? -2.527 5.754 -23.451 1.00 58.56 185 THR A CA 1
ATOM 1471 C C . THR A 1 185 ? -1.654 4.625 -24.030 1.00 58.56 185 THR A C 1
ATOM 1473 O O . THR A 1 185 ? -0.948 4.921 -24.998 1.00 58.56 185 THR A O 1
ATOM 1476 N N . PRO A 1 186 ? -1.692 3.348 -23.590 1.00 57.44 186 PRO A N 1
ATOM 1477 C CA . PRO A 1 186 ? -1.026 2.265 -24.330 1.00 57.44 186 PRO A CA 1
ATOM 1478 C C . PRO A 1 186 ? -2.003 1.218 -24.912 1.00 57.44 186 PRO A C 1
ATOM 1480 O O . PRO A 1 186 ? -2.814 0.657 -24.183 1.00 57.44 186 PRO A O 1
ATOM 1483 N N . PRO A 1 187 ? -1.878 0.820 -26.197 1.00 57.69 187 PRO A N 1
ATOM 1484 C CA . PRO A 1 187 ? -2.771 -0.172 -26.816 1.00 57.69 187 PRO A CA 1
ATOM 1485 C C . PRO A 1 187 ? -2.636 -1.599 -26.248 1.00 57.69 187 PRO A C 1
ATOM 1487 O O . PRO A 1 187 ? -3.450 -2.464 -26.566 1.00 57.69 187 PRO A O 1
ATOM 1490 N N . TRP A 1 188 ? -1.608 -1.870 -25.437 1.00 61.06 188 TRP A N 1
ATOM 1491 C CA . TRP A 1 188 ? -1.273 -3.203 -24.922 1.00 61.06 188 TRP A CA 1
ATOM 1492 C C . TRP A 1 188 ? -1.665 -3.437 -23.451 1.00 61.06 188 TRP A C 1
ATOM 1494 O O . TRP A 1 188 ? -1.538 -4.566 -22.983 1.00 61.06 188 TRP A O 1
ATOM 1504 N N . ALA A 1 189 ? -2.170 -2.430 -22.725 1.00 69.00 189 ALA A N 1
ATOM 1505 C CA . ALA A 1 189 ? -2.756 -2.606 -21.390 1.00 69.00 189 ALA A CA 1
ATOM 1506 C C . ALA A 1 189 ? -3.790 -1.510 -21.088 1.00 69.00 189 ALA A C 1
ATOM 1508 O O . ALA A 1 189 ? -3.579 -0.356 -21.440 1.00 69.00 189 ALA A O 1
ATOM 1509 N N . ARG A 1 190 ? -4.885 -1.855 -20.399 1.00 76.62 190 ARG A N 1
ATOM 1510 C CA . ARG A 1 190 ? -5.913 -0.884 -19.954 1.00 76.62 190 ARG A CA 1
ATOM 1511 C C . ARG A 1 190 ? -5.554 -0.170 -18.649 1.00 76.62 190 ARG A C 1
ATOM 1513 O O . ARG A 1 190 ? -6.247 0.741 -18.215 1.00 76.62 190 ARG A O 1
ATOM 1520 N N . SER A 1 191 ? -4.479 -0.601 -18.008 1.00 83.88 191 SER A N 1
ATOM 1521 C CA . SER A 1 191 ? -4.006 -0.096 -16.724 1.00 83.88 191 SER A CA 1
ATOM 1522 C C . SER A 1 191 ? -2.486 -0.118 -16.699 1.00 83.88 191 SER A C 1
ATOM 1524 O O . SER A 1 191 ? -1.875 -0.980 -17.341 1.00 83.88 191 SER A O 1
ATOM 1526 N N . LYS A 1 192 ? -1.880 0.730 -15.872 1.00 87.19 192 LYS A N 1
ATOM 1527 C CA . LYS A 1 192 ? -0.436 0.704 -15.632 1.00 87.19 192 LYS A CA 1
ATOM 1528 C C . LYS A 1 192 ? -0.104 0.900 -14.163 1.00 87.19 192 LYS A C 1
ATOM 1530 O O . LYS A 1 192 ? -0.809 1.581 -13.434 1.00 87.19 192 LYS A O 1
ATOM 1535 N N . ILE A 1 193 ? 1.015 0.342 -13.743 1.00 89.88 193 ILE A N 1
ATOM 1536 C CA . ILE A 1 193 ? 1.638 0.573 -12.448 1.00 89.88 193 ILE A CA 1
ATOM 1537 C C . ILE A 1 193 ? 2.707 1.629 -12.673 1.00 89.88 193 ILE A C 1
ATOM 1539 O O . ILE A 1 193 ? 3.622 1.410 -13.459 1.00 89.88 193 ILE A O 1
ATOM 1543 N N . ILE A 1 194 ? 2.601 2.770 -12.011 1.00 91.31 194 ILE A N 1
ATOM 1544 C CA . ILE A 1 194 ? 3.615 3.820 -12.040 1.00 91.31 194 ILE A CA 1
ATOM 1545 C C . ILE A 1 194 ? 4.475 3.676 -10.793 1.00 91.31 194 ILE A C 1
ATOM 1547 O O . ILE A 1 194 ? 3.942 3.561 -9.695 1.00 91.31 194 ILE A O 1
ATOM 1551 N N . VAL A 1 195 ? 5.794 3.699 -10.953 1.00 91.62 195 VAL A N 1
ATOM 1552 C CA . VAL A 1 195 ? 6.734 3.709 -9.833 1.00 91.62 195 VAL A CA 1
ATOM 1553 C C . VAL A 1 195 ? 7.312 5.101 -9.652 1.00 91.62 195 VAL A C 1
ATOM 1555 O O . VAL A 1 195 ? 7.771 5.717 -10.612 1.00 91.62 195 VAL A O 1
ATOM 1558 N N . ILE A 1 196 ? 7.274 5.593 -8.417 1.00 92.00 196 ILE A N 1
ATOM 1559 C CA . ILE A 1 196 ? 7.600 6.974 -8.056 1.00 92.00 196 ILE A CA 1
ATOM 1560 C C . ILE A 1 196 ? 8.620 6.994 -6.930 1.00 92.00 196 ILE A C 1
ATOM 1562 O O . ILE A 1 196 ? 8.574 6.174 -6.009 1.00 92.00 196 ILE A O 1
ATOM 1566 N N . ASN A 1 197 ? 9.514 7.977 -6.994 1.00 91.50 197 ASN A N 1
ATOM 1567 C CA . ASN A 1 197 ? 10.392 8.325 -5.892 1.00 91.50 197 ASN A CA 1
ATOM 1568 C C . ASN A 1 197 ? 9.682 9.290 -4.926 1.00 91.50 197 ASN A C 1
ATOM 1570 O O . ASN A 1 197 ? 9.514 10.475 -5.201 1.00 91.50 197 ASN A O 1
ATOM 1574 N N . THR A 1 198 ? 9.299 8.790 -3.756 1.00 90.69 198 THR A N 1
ATOM 1575 C CA . THR A 1 198 ? 8.603 9.556 -2.711 1.00 90.69 198 THR A CA 1
ATOM 1576 C C . THR A 1 198 ? 9.489 10.570 -1.981 1.00 90.69 198 THR A C 1
ATOM 1578 O O . THR A 1 198 ? 8.967 11.405 -1.242 1.00 90.69 198 THR A O 1
ATOM 1581 N N . SER A 1 199 ? 10.815 10.505 -2.154 1.00 86.56 199 SER A N 1
ATOM 1582 C CA . SER A 1 199 ? 11.771 11.452 -1.561 1.00 86.56 199 SER A CA 1
ATOM 1583 C C . SER A 1 199 ? 12.059 12.668 -2.442 1.00 86.56 199 SER A C 1
ATOM 1585 O O . SER A 1 199 ? 12.447 13.716 -1.928 1.00 86.56 199 SER A O 1
ATOM 1587 N N . ALA A 1 200 ? 11.864 12.547 -3.756 1.00 79.06 200 ALA A N 1
ATOM 1588 C CA . ALA A 1 200 ? 12.072 13.643 -4.693 1.00 79.06 200 ALA A CA 1
ATOM 1589 C C . ALA A 1 200 ? 10.936 14.657 -4.552 1.00 79.06 200 ALA A C 1
ATOM 1591 O O . ALA A 1 200 ? 9.783 14.256 -4.541 1.00 79.06 200 ALA A O 1
ATOM 1592 N N . ASN A 1 201 ? 11.216 15.961 -4.480 1.00 73.56 201 ASN A N 1
ATOM 1593 C CA . ASN A 1 201 ? 10.173 16.992 -4.315 1.00 73.56 201 ASN A CA 1
ATOM 1594 C C . ASN A 1 201 ? 9.253 17.161 -5.536 1.00 73.56 201 ASN A C 1
ATOM 1596 O O . ASN A 1 201 ? 8.175 17.737 -5.411 1.00 73.56 201 ASN A O 1
ATOM 1600 N N . ASN A 1 202 ? 9.657 16.644 -6.693 1.00 71.88 202 ASN A N 1
ATOM 1601 C CA . ASN A 1 202 ? 8.847 16.630 -7.908 1.00 71.88 202 ASN A CA 1
ATOM 1602 C C . ASN A 1 202 ? 8.135 15.274 -8.000 1.00 71.88 202 ASN A C 1
ATOM 1604 O O . ASN A 1 202 ? 8.614 14.304 -7.417 1.00 71.88 202 ASN A O 1
ATOM 1608 N N . ASP A 1 203 ? 6.954 15.185 -8.618 1.00 74.56 203 ASP A N 1
ATOM 1609 C CA . ASP A 1 203 ? 6.219 13.916 -8.817 1.00 74.56 203 ASP A CA 1
ATOM 1610 C C . ASP A 1 203 ? 6.975 13.044 -9.851 1.00 74.56 203 ASP A C 1
ATOM 1612 O O . ASP A 1 203 ? 6.481 12.756 -10.940 1.00 74.56 203 ASP A O 1
ATOM 1616 N N . GLU A 1 204 ? 8.235 12.706 -9.560 1.00 82.44 204 GLU A N 1
ATOM 1617 C CA . GLU A 1 204 ? 9.160 12.076 -10.492 1.00 82.44 204 GLU A CA 1
ATOM 1618 C C . GLU A 1 204 ? 8.793 10.605 -10.674 1.00 82.44 204 GLU A C 1
ATOM 1620 O O . GLU A 1 204 ? 9.017 9.749 -9.811 1.00 82.44 204 GLU A O 1
ATOM 1625 N N . VAL A 1 205 ? 8.206 10.329 -11.835 1.00 86.62 205 VAL A N 1
ATOM 1626 C CA . VAL A 1 205 ? 7.946 8.976 -12.305 1.00 86.62 205 VAL A CA 1
ATOM 1627 C C . VAL A 1 205 ? 9.269 8.331 -12.699 1.00 86.62 205 VAL A C 1
ATOM 1629 O O . VAL A 1 205 ? 9.907 8.741 -13.665 1.00 86.62 205 VAL A O 1
ATOM 1632 N N . MET A 1 206 ? 9.649 7.284 -11.972 1.00 86.62 206 MET A N 1
ATOM 1633 C CA . MET A 1 206 ? 10.872 6.520 -12.218 1.00 86.62 206 MET A CA 1
ATOM 1634 C C . MET A 1 206 ? 10.712 5.593 -13.423 1.00 86.62 206 MET A C 1
ATOM 1636 O O . MET A 1 206 ? 11.595 5.502 -14.275 1.00 86.62 206 MET A O 1
ATOM 1640 N N . TYR A 1 207 ? 9.594 4.865 -13.473 1.00 86.50 207 TYR A N 1
ATOM 1641 C CA . TYR A 1 207 ? 9.228 3.964 -14.566 1.00 86.50 207 TYR A CA 1
ATOM 1642 C C . TYR A 1 207 ? 7.766 3.520 -14.432 1.00 86.50 207 TYR A C 1
ATOM 1644 O O . TYR A 1 207 ? 7.085 3.845 -13.460 1.00 86.50 207 TYR A O 1
ATOM 1652 N N . PHE A 1 208 ? 7.277 2.756 -15.408 1.00 86.62 208 PHE A N 1
ATOM 1653 C CA . PHE A 1 208 ? 5.948 2.153 -15.376 1.00 86.62 208 PHE A CA 1
ATOM 1654 C C . PHE A 1 208 ? 5.979 0.668 -15.776 1.00 86.62 208 PHE A C 1
ATOM 1656 O O . PHE A 1 208 ? 6.942 0.193 -16.389 1.00 86.62 208 PHE A O 1
ATOM 1663 N N . TYR A 1 209 ? 4.926 -0.060 -15.406 1.00 84.12 209 TYR A N 1
ATOM 1664 C CA . TYR A 1 209 ? 4.627 -1.425 -15.832 1.00 84.12 209 TYR A CA 1
ATOM 1665 C C . TYR A 1 209 ? 3.190 -1.541 -16.355 1.00 84.12 209 TYR A C 1
ATOM 1667 O O . TYR A 1 209 ? 2.292 -0.949 -15.768 1.00 84.12 209 TYR A O 1
ATOM 1675 N N . PRO A 1 210 ? 2.930 -2.352 -17.387 1.00 80.31 210 PRO A N 1
ATOM 1676 C CA . PRO A 1 210 ? 3.939 -2.955 -18.259 1.00 80.31 210 PRO A CA 1
ATOM 1677 C C . PRO A 1 210 ? 4.750 -1.873 -18.988 1.00 80.31 210 PRO A C 1
ATOM 1679 O O . PRO A 1 210 ? 4.486 -0.689 -18.833 1.00 80.31 210 PRO A O 1
ATOM 1682 N N . ASN A 1 211 ? 5.799 -2.242 -19.709 1.00 78.69 211 ASN A N 1
ATOM 1683 C CA . ASN A 1 211 ? 6.631 -1.297 -20.458 1.00 78.69 211 ASN A CA 1
ATOM 1684 C C . ASN A 1 211 ? 7.083 -1.949 -21.763 1.00 78.69 211 ASN A C 1
ATOM 1686 O O . ASN A 1 211 ? 6.701 -3.077 -22.067 1.00 78.69 211 ASN A O 1
ATOM 1690 N N . ASN A 1 212 ? 7.917 -1.261 -22.538 1.00 74.62 212 ASN A N 1
ATOM 1691 C CA . ASN A 1 212 ? 8.429 -1.775 -23.809 1.00 74.62 212 ASN A CA 1
ATOM 1692 C C . ASN A 1 212 ? 9.213 -3.100 -23.687 1.00 74.62 212 ASN A C 1
ATOM 1694 O O . ASN A 1 212 ? 9.402 -3.774 -24.695 1.00 74.62 212 ASN A O 1
ATOM 1698 N N . GLN A 1 213 ? 9.648 -3.486 -22.485 1.00 77.31 213 GLN A N 1
ATOM 1699 C CA . GLN A 1 213 ? 10.344 -4.747 -22.210 1.00 77.31 213 GLN A CA 1
ATOM 1700 C C . GLN A 1 213 ? 9.422 -5.821 -21.605 1.00 77.31 213 GLN A C 1
ATOM 1702 O O . GLN A 1 213 ? 9.731 -7.009 -21.682 1.00 77.31 213 GLN A O 1
ATOM 1707 N N . GLN A 1 214 ? 8.274 -5.425 -21.040 1.00 76.00 214 GLN A N 1
ATOM 1708 C CA . GLN A 1 214 ? 7.218 -6.313 -20.541 1.00 76.00 214 GLN A CA 1
ATOM 1709 C C . GLN A 1 214 ? 5.980 -6.228 -21.434 1.00 76.00 214 GLN A C 1
ATOM 1711 O O . GLN A 1 214 ? 4.993 -5.582 -21.090 1.00 76.00 214 GLN A O 1
ATOM 1716 N N . ILE A 1 215 ? 6.019 -6.893 -22.586 1.00 68.44 215 ILE A N 1
ATOM 1717 C CA . ILE A 1 215 ? 4.844 -6.991 -23.455 1.00 68.44 215 ILE A CA 1
ATOM 1718 C C . ILE A 1 215 ? 3.909 -8.059 -22.882 1.00 68.44 215 ILE A C 1
ATOM 1720 O O . ILE A 1 215 ? 4.243 -9.246 -22.911 1.00 68.44 215 ILE A O 1
ATOM 1724 N N . LEU A 1 216 ? 2.742 -7.640 -22.388 1.00 69.56 216 LEU A N 1
ATOM 1725 C CA . LEU A 1 216 ? 1.660 -8.554 -22.030 1.00 69.56 216 LEU A CA 1
ATOM 1726 C C . LEU A 1 216 ? 0.893 -8.926 -23.301 1.00 69.56 216 LEU A C 1
ATOM 1728 O O . LEU A 1 216 ? 0.320 -8.057 -23.958 1.00 69.56 216 LEU A O 1
ATOM 1732 N N . LEU A 1 217 ? 0.905 -10.206 -23.676 1.00 62.09 217 LEU A N 1
ATOM 1733 C CA . LEU A 1 217 ? 0.141 -10.663 -24.832 1.00 62.09 217 LEU A CA 1
ATOM 1734 C C . LEU A 1 217 ? -1.345 -10.779 -24.462 1.00 62.09 217 LEU A C 1
ATOM 1736 O O . LEU A 1 217 ? -1.673 -11.414 -23.458 1.00 62.09 217 LEU A O 1
ATOM 1740 N N . PRO A 1 218 ? -2.260 -10.216 -25.267 1.00 59.03 218 PRO A N 1
ATOM 1741 C CA . PRO A 1 218 ? -3.683 -10.414 -25.070 1.00 59.03 218 PRO A CA 1
ATOM 1742 C C . PRO A 1 218 ? -4.041 -11.832 -25.523 1.00 59.03 218 PRO A C 1
ATOM 1744 O O . PRO A 1 218 ? -4.277 -12.063 -26.704 1.00 59.03 218 PRO A O 1
ATOM 1747 N N . ILE A 1 219 ? -4.077 -12.801 -24.606 1.00 58.28 219 ILE A N 1
ATOM 1748 C CA . ILE A 1 219 ? -4.544 -14.152 -24.966 1.00 58.28 219 ILE A CA 1
ATOM 1749 C C . ILE A 1 219 ? -6.066 -14.113 -25.248 1.00 58.28 219 ILE A C 1
ATOM 1751 O O . ILE A 1 219 ? -6.544 -14.846 -26.107 1.00 58.28 219 ILE A O 1
ATOM 1755 N N . TRP A 1 220 ? -6.812 -13.195 -24.603 1.00 56.66 220 TRP A N 1
ATOM 1756 C CA . TRP A 1 220 ? -8.278 -13.055 -24.747 1.00 56.66 220 TRP A CA 1
ATOM 1757 C C . TRP A 1 220 ? -8.807 -11.603 -24.731 1.00 56.66 220 TRP A C 1
ATOM 1759 O O . TRP A 1 220 ? -10.014 -11.378 -24.715 1.00 56.66 220 TRP A O 1
ATOM 1769 N N . GLY A 1 221 ? -7.919 -10.605 -24.748 1.00 68.88 221 GLY A N 1
ATOM 1770 C CA . GLY A 1 221 ? -8.260 -9.179 -24.686 1.00 68.88 221 GLY A CA 1
ATOM 1771 C C . GLY A 1 221 ? -7.141 -8.361 -24.046 1.00 68.88 221 GLY A C 1
ATOM 1772 O O . GLY A 1 221 ? -6.203 -8.934 -23.496 1.00 68.88 221 GLY A O 1
ATOM 1773 N N . VAL A 1 222 ? -7.225 -7.030 -24.116 1.00 72.00 222 VAL A N 1
ATOM 1774 C CA . VAL A 1 222 ? -6.216 -6.139 -23.517 1.00 72.00 222 VAL A CA 1
ATOM 1775 C C . VAL A 1 222 ? -6.241 -6.311 -21.988 1.00 72.00 222 VAL A C 1
ATOM 1777 O O . VAL A 1 222 ? -7.282 -6.025 -21.389 1.00 72.00 222 VAL A O 1
ATOM 1780 N N . PRO A 1 223 ? -5.156 -6.796 -21.354 1.00 72.00 223 PRO A N 1
ATOM 1781 C CA . PRO A 1 223 ? -5.147 -7.059 -19.920 1.00 72.00 223 PRO A CA 1
ATOM 1782 C C . PRO A 1 223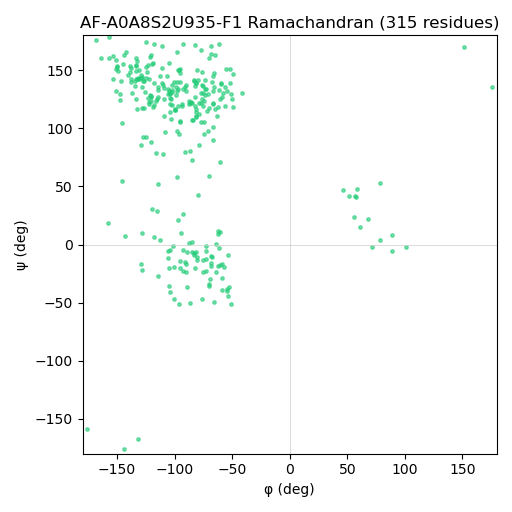 ? -5.279 -5.762 -19.112 1.00 72.00 223 PRO A C 1
ATOM 1784 O O . PRO A 1 223 ? -4.799 -4.698 -19.516 1.00 72.00 223 PRO A O 1
ATOM 1787 N N . SER A 1 224 ? -5.930 -5.875 -17.956 1.00 81.62 224 SER A N 1
ATOM 1788 C CA . SER A 1 224 ? -6.013 -4.839 -16.930 1.00 81.62 224 SER A CA 1
ATOM 1789 C C . SER A 1 224 ? -5.600 -5.429 -15.593 1.00 81.62 224 SER A C 1
ATOM 1791 O O . SER A 1 224 ? -6.030 -6.510 -15.214 1.00 81.62 224 SER A O 1
ATOM 1793 N N . PHE A 1 225 ? -4.791 -4.705 -14.851 1.00 85.12 225 PHE A N 1
ATOM 1794 C CA . PHE A 1 225 ? -4.439 -5.011 -13.483 1.00 85.12 225 PHE A CA 1
ATOM 1795 C C . PHE A 1 225 ? -5.547 -4.534 -12.554 1.00 85.12 225 PHE A C 1
ATOM 1797 O O . PHE A 1 225 ? -6.106 -3.452 -12.727 1.00 85.12 225 PHE A O 1
ATOM 1804 N N . VAL A 1 226 ? -5.844 -5.361 -11.562 1.00 84.69 226 VAL A N 1
ATOM 1805 C CA . VAL A 1 226 ? -6.875 -5.129 -10.549 1.00 84.69 226 VAL A CA 1
ATOM 1806 C C . VAL A 1 226 ? -6.235 -4.737 -9.224 1.00 84.69 226 VAL A C 1
ATOM 1808 O O . VAL A 1 226 ? -6.769 -3.909 -8.491 1.00 84.69 226 VAL A O 1
ATOM 1811 N N . ARG A 1 227 ? -5.075 -5.317 -8.900 1.00 86.75 227 ARG A N 1
ATOM 1812 C CA . ARG A 1 227 ? -4.397 -5.086 -7.624 1.00 86.75 227 ARG A CA 1
ATOM 1813 C C . ARG A 1 227 ? -2.891 -5.201 -7.765 1.00 86.75 227 ARG A C 1
ATOM 1815 O O . ARG A 1 227 ? -2.409 -6.012 -8.553 1.00 86.75 227 ARG A O 1
ATOM 1822 N N . ILE A 1 228 ? -2.171 -4.447 -6.941 1.00 91.19 228 ILE A N 1
ATOM 1823 C CA . ILE A 1 228 ? -0.734 -4.617 -6.737 1.00 91.19 228 ILE A CA 1
ATOM 1824 C C . ILE A 1 228 ? -0.419 -4.947 -5.283 1.00 91.19 228 ILE A C 1
ATOM 1826 O O . ILE A 1 228 ? -1.184 -4.644 -4.367 1.00 91.19 228 ILE A O 1
ATOM 1830 N N . SER A 1 229 ? 0.714 -5.604 -5.084 1.00 89.00 229 SER A N 1
ATOM 1831 C CA . SER A 1 229 ? 1.299 -5.872 -3.777 1.00 89.00 229 SER A CA 1
ATOM 1832 C C . SER A 1 229 ? 2.799 -6.110 -3.942 1.00 89.00 229 SER A C 1
ATOM 1834 O O . SER A 1 229 ? 3.323 -6.090 -5.059 1.00 89.00 229 SER A O 1
ATOM 1836 N N . THR A 1 230 ? 3.495 -6.345 -2.839 1.00 86.50 230 THR A N 1
ATOM 1837 C CA . THR A 1 230 ? 4.912 -6.685 -2.854 1.00 86.50 230 THR A CA 1
ATOM 1838 C C . THR A 1 230 ? 5.216 -7.868 -1.956 1.00 86.50 230 THR A C 1
ATOM 1840 O O . THR A 1 230 ? 4.527 -8.124 -0.970 1.00 86.50 230 THR A O 1
ATOM 1843 N N . THR A 1 231 ? 6.235 -8.643 -2.329 1.00 84.06 231 THR A N 1
ATOM 1844 C CA . THR A 1 231 ? 6.755 -9.702 -1.454 1.00 84.06 231 THR A CA 1
ATOM 1845 C C . THR A 1 231 ? 7.630 -9.106 -0.353 1.00 84.06 231 THR A C 1
ATOM 1847 O O . THR A 1 231 ? 8.101 -7.978 -0.468 1.00 84.06 231 THR A O 1
ATOM 1850 N N . SER A 1 232 ? 7.964 -9.906 0.663 1.00 78.38 232 SER A N 1
ATOM 1851 C CA . SER A 1 232 ? 8.963 -9.544 1.686 1.00 78.38 232 SER A CA 1
ATOM 1852 C C . SER A 1 232 ? 10.351 -9.212 1.121 1.00 78.38 232 SER A C 1
ATOM 1854 O O . SER A 1 232 ? 11.151 -8.562 1.781 1.00 78.38 232 SER A O 1
ATOM 1856 N N . SER A 1 233 ? 10.648 -9.647 -0.106 1.00 76.94 233 SER A N 1
ATOM 1857 C CA . SER A 1 233 ? 11.885 -9.307 -0.820 1.00 76.94 233 SER A CA 1
ATOM 1858 C C . SER A 1 233 ? 11.726 -8.100 -1.755 1.00 76.94 233 SER A C 1
ATOM 1860 O O . SER A 1 233 ? 12.635 -7.798 -2.531 1.00 76.94 233 SER A O 1
ATOM 1862 N N . HIS A 1 234 ? 10.596 -7.393 -1.664 1.00 77.75 234 HIS A N 1
ATOM 1863 C CA . HIS A 1 234 ? 10.180 -6.257 -2.491 1.00 77.75 234 HIS A CA 1
ATOM 1864 C C . HIS A 1 234 ? 10.136 -6.550 -3.989 1.00 77.75 234 HIS A C 1
ATOM 1866 O O . HIS A 1 234 ? 10.590 -5.764 -4.821 1.00 77.75 234 HIS A O 1
ATOM 1872 N N . GLN A 1 235 ? 9.624 -7.723 -4.343 1.00 84.25 235 GLN A N 1
ATOM 1873 C CA . GLN A 1 235 ? 9.260 -8.029 -5.724 1.00 84.25 235 GLN A CA 1
ATOM 1874 C C . GLN A 1 235 ? 7.869 -7.473 -5.994 1.00 84.25 235 GLN A C 1
ATOM 1876 O O . GLN A 1 235 ? 7.002 -7.564 -5.123 1.00 84.25 235 GLN A O 1
ATOM 1881 N N . LEU A 1 236 ? 7.647 -6.935 -7.190 1.00 87.25 236 LEU A N 1
ATOM 1882 C CA . LEU A 1 236 ? 6.334 -6.439 -7.580 1.00 87.25 236 LEU A CA 1
ATOM 1883 C C . LEU A 1 236 ? 5.425 -7.624 -7.919 1.00 87.25 236 LEU A C 1
ATOM 1885 O O . LEU A 1 236 ? 5.754 -8.443 -8.777 1.00 87.25 236 LEU A O 1
ATOM 1889 N N . LEU A 1 237 ? 4.276 -7.684 -7.252 1.00 88.38 237 LEU A N 1
ATOM 1890 C CA . LEU A 1 237 ? 3.190 -8.611 -7.537 1.00 88.38 237 LEU A CA 1
ATOM 1891 C C . LEU A 1 237 ? 2.011 -7.830 -8.102 1.00 88.38 237 LEU A C 1
ATOM 1893 O O . LEU A 1 237 ? 1.659 -6.770 -7.580 1.00 88.38 237 LEU A O 1
ATOM 1897 N N . PHE A 1 238 ? 1.353 -8.375 -9.115 1.00 87.94 238 PHE A N 1
ATOM 1898 C CA . PHE A 1 238 ? 0.091 -7.826 -9.591 1.00 87.94 238 PHE A CA 1
ATOM 1899 C C . PHE A 1 238 ? -0.896 -8.932 -9.949 1.00 87.94 238 PHE A C 1
ATOM 1901 O O . PHE A 1 238 ? -0.511 -10.000 -10.417 1.00 87.94 238 PHE A O 1
ATOM 1908 N N . LEU A 1 239 ? -2.175 -8.659 -9.707 1.00 87.19 239 LEU A N 1
ATOM 1909 C CA . LEU A 1 239 ? -3.302 -9.495 -10.104 1.00 87.19 239 LEU A CA 1
ATOM 1910 C C . LEU A 1 239 ? -3.979 -8.841 -11.304 1.00 87.19 239 LEU A C 1
ATOM 1912 O O . LEU A 1 239 ? -4.301 -7.651 -11.239 1.00 87.19 239 LEU A O 1
ATOM 1916 N N . ASP A 1 240 ? -4.216 -9.598 -12.368 1.00 84.12 240 ASP A N 1
ATOM 1917 C CA . ASP A 1 240 ? -4.962 -9.121 -13.531 1.00 84.12 240 ASP A CA 1
ATOM 1918 C C . ASP A 1 240 ? -6.470 -9.426 -13.457 1.00 84.12 240 ASP A C 1
ATOM 1920 O O . ASP A 1 240 ? -6.965 -10.121 -12.568 1.00 84.12 240 ASP A O 1
ATOM 1924 N N . ASN A 1 241 ? -7.220 -8.876 -14.410 1.00 81.75 241 ASN A N 1
ATOM 1925 C CA . ASN A 1 241 ? -8.669 -9.005 -14.525 1.00 81.75 241 ASN A CA 1
ATOM 1926 C C . ASN A 1 241 ? -9.141 -10.397 -14.980 1.00 81.75 241 ASN A C 1
ATOM 1928 O O . ASN A 1 241 ? -10.345 -10.642 -15.014 1.00 81.75 241 ASN A O 1
ATOM 1932 N N . TYR A 1 242 ? -8.220 -11.296 -15.326 1.00 79.81 242 TYR A N 1
ATOM 1933 C CA . TYR A 1 242 ? -8.491 -12.702 -15.620 1.00 79.81 242 TYR A CA 1
ATOM 1934 C C . TYR A 1 242 ? -8.130 -13.620 -14.439 1.00 79.81 242 TYR A C 1
ATOM 1936 O O . TYR A 1 242 ? -8.354 -14.827 -14.515 1.00 79.81 242 TYR A O 1
ATOM 1944 N N . GLY A 1 243 ? -7.609 -13.061 -13.341 1.00 79.81 243 GLY A N 1
ATOM 1945 C CA . GLY A 1 243 ? -7.215 -13.798 -12.144 1.00 79.81 243 GLY A CA 1
ATOM 1946 C C . GLY A 1 243 ? -5.775 -14.316 -12.164 1.00 79.81 243 GLY A C 1
ATOM 1947 O O . GLY A 1 243 ? -5.397 -15.063 -11.261 1.00 79.81 243 GLY A O 1
ATOM 1948 N N . TRP A 1 244 ? -4.959 -13.938 -13.152 1.00 80.88 244 TRP A N 1
ATOM 1949 C CA . TRP A 1 244 ? -3.547 -14.309 -13.194 1.00 80.88 244 TRP A CA 1
ATOM 1950 C C . TRP A 1 244 ? -2.718 -13.425 -12.273 1.00 80.88 244 TRP A C 1
ATOM 1952 O O . TRP A 1 244 ? -2.919 -12.213 -12.181 1.00 80.88 244 TRP A O 1
ATOM 1962 N N . ILE A 1 245 ? -1.741 -14.048 -11.619 1.00 82.88 245 ILE A N 1
ATOM 1963 C CA . ILE A 1 245 ? -0.768 -13.360 -10.777 1.00 82.88 245 ILE A CA 1
ATOM 1964 C C . ILE A 1 245 ? 0.534 -13.249 -11.562 1.00 82.88 245 ILE A C 1
ATOM 1966 O O . ILE A 1 245 ? 1.115 -14.263 -11.945 1.00 82.88 245 ILE A O 1
ATOM 1970 N N . GLY A 1 246 ? 0.983 -12.018 -11.785 1.00 82.19 246 GLY A N 1
ATOM 1971 C CA . GLY A 1 246 ? 2.296 -11.718 -12.338 1.00 82.19 246 GLY A CA 1
ATOM 1972 C C . GLY A 1 246 ? 3.292 -11.368 -11.242 1.00 82.19 246 GLY A C 1
ATOM 1973 O O . GLY A 1 246 ? 2.964 -10.655 -10.289 1.00 82.19 246 GLY A O 1
ATOM 1974 N N . ILE A 1 247 ? 4.521 -11.863 -11.396 1.00 84.88 247 ILE A N 1
ATOM 1975 C CA . ILE A 1 247 ? 5.632 -11.600 -10.478 1.00 84.88 247 ILE A CA 1
ATOM 1976 C C . ILE A 1 247 ? 6.789 -10.979 -11.257 1.00 84.88 247 ILE A C 1
ATOM 1978 O O . ILE A 1 247 ? 7.354 -11.597 -12.165 1.00 84.88 247 ILE A O 1
ATOM 1982 N N . VAL A 1 248 ? 7.187 -9.770 -10.856 1.00 86.12 248 VAL A N 1
ATOM 1983 C CA . VAL A 1 248 ? 8.390 -9.098 -11.355 1.00 86.12 248 VAL A CA 1
ATOM 1984 C C . VAL A 1 248 ? 9.437 -9.087 -10.236 1.00 86.12 248 VAL A C 1
ATOM 1986 O O . VAL A 1 248 ? 9.382 -8.242 -9.334 1.00 86.12 248 VAL A O 1
ATOM 1989 N N . PRO A 1 249 ? 10.383 -10.041 -10.244 1.00 85.06 249 PRO A N 1
ATOM 1990 C CA . PRO A 1 249 ? 11.445 -10.091 -9.265 1.00 85.06 249 PRO A CA 1
ATOM 1991 C C . PRO A 1 249 ? 12.435 -8.942 -9.462 1.00 85.06 249 PRO A C 1
ATOM 1993 O O . PRO A 1 249 ? 12.564 -8.371 -10.548 1.00 85.06 249 PRO A O 1
ATOM 1996 N N . LYS A 1 250 ? 13.193 -8.648 -8.404 1.00 83.88 250 LYS A N 1
ATOM 1997 C CA . LYS A 1 250 ? 14.402 -7.829 -8.510 1.00 83.88 250 LYS A CA 1
ATOM 1998 C C . LYS A 1 250 ? 15.386 -8.507 -9.457 1.00 83.88 250 LYS A C 1
ATOM 2000 O O . LYS A 1 250 ? 15.553 -9.724 -9.388 1.00 83.88 250 LYS A O 1
ATOM 2005 N N . SER A 1 251 ? 16.035 -7.730 -10.313 1.00 85.31 251 SER A N 1
ATOM 2006 C CA . SER A 1 251 ? 17.092 -8.231 -11.190 1.00 85.31 251 SER A CA 1
ATOM 2007 C C . SER A 1 251 ? 18.382 -7.443 -10.975 1.00 85.31 251 SER A C 1
ATOM 2009 O O . SER A 1 251 ? 18.312 -6.249 -10.663 1.00 85.31 251 SER A O 1
ATOM 2011 N N . PRO A 1 252 ? 19.548 -8.094 -11.141 1.00 85.75 252 PRO A N 1
ATOM 2012 C CA . PRO A 1 252 ? 20.833 -7.445 -10.931 1.00 85.75 252 PRO A CA 1
ATOM 2013 C C . PRO A 1 252 ? 21.065 -6.313 -11.945 1.00 85.75 252 PRO A C 1
ATOM 2015 O O . PRO A 1 252 ? 20.410 -6.281 -12.996 1.00 85.75 252 PRO A O 1
ATOM 2018 N N . PRO A 1 253 ? 22.028 -5.412 -11.675 1.00 86.19 253 PRO A N 1
ATOM 2019 C CA . PRO A 1 253 ? 22.471 -4.425 -12.650 1.00 86.19 253 PRO A CA 1
ATOM 2020 C C . PRO A 1 253 ? 22.783 -5.053 -14.020 1.00 86.19 253 PRO A C 1
ATOM 2022 O O . PRO A 1 253 ? 23.174 -6.218 -14.139 1.00 86.19 253 PRO A O 1
ATOM 2025 N N . GLY A 1 254 ? 22.522 -4.294 -15.082 1.00 85.75 254 GLY A N 1
ATOM 2026 C CA . GLY A 1 254 ? 22.657 -4.749 -16.467 1.00 85.75 254 GLY A CA 1
ATOM 2027 C C . GLY A 1 254 ? 21.607 -5.765 -16.944 1.00 85.75 254 GLY A C 1
ATOM 2028 O O . GLY A 1 254 ? 21.636 -6.135 -18.118 1.00 85.75 254 GLY A O 1
ATOM 2029 N N . HIS A 1 255 ? 20.670 -6.206 -16.094 1.00 89.06 255 HIS A N 1
ATOM 2030 C CA . HIS A 1 255 ? 19.612 -7.157 -16.455 1.00 89.06 255 HIS A CA 1
ATOM 2031 C C . HIS A 1 255 ? 18.232 -6.654 -16.039 1.00 89.06 255 HIS A C 1
ATOM 2033 O O . HIS A 1 255 ? 18.076 -6.079 -14.969 1.00 89.06 255 HIS A O 1
ATOM 2039 N N . PHE A 1 256 ? 17.194 -6.952 -16.813 1.00 87.81 256 PHE A N 1
ATOM 2040 C CA . PHE A 1 256 ? 15.801 -6.768 -16.409 1.00 87.81 256 PHE A CA 1
ATOM 2041 C C . PHE A 1 256 ? 15.121 -8.125 -16.207 1.00 87.81 256 PHE A C 1
ATOM 2043 O O . PHE A 1 256 ? 15.505 -9.130 -16.808 1.00 87.81 256 PHE A O 1
ATOM 2050 N N . ALA A 1 257 ? 14.113 -8.174 -15.340 1.00 86.69 257 ALA A N 1
ATOM 2051 C CA . ALA A 1 257 ? 13.292 -9.366 -15.184 1.00 86.69 257 ALA A CA 1
ATOM 2052 C C . ALA A 1 257 ? 12.225 -9.392 -16.278 1.00 86.69 257 ALA A C 1
ATOM 2054 O O . ALA A 1 257 ? 11.406 -8.482 -16.339 1.00 86.69 257 ALA A O 1
ATOM 2055 N N . ARG A 1 258 ? 12.216 -10.415 -17.133 1.00 83.44 258 ARG A N 1
ATOM 2056 C CA . ARG A 1 258 ? 11.212 -10.625 -18.179 1.00 83.44 258 ARG A CA 1
ATOM 2057 C C . ARG A 1 258 ? 10.242 -11.723 -17.781 1.00 83.44 258 ARG A C 1
ATOM 2059 O O . ARG A 1 258 ? 10.656 -12.835 -17.457 1.00 83.44 258 ARG A O 1
ATOM 2066 N N . MET A 1 259 ? 8.950 -11.412 -17.822 1.00 77.50 259 MET A N 1
ATOM 2067 C CA . MET A 1 259 ? 7.896 -12.404 -17.626 1.00 77.50 259 MET A CA 1
ATOM 2068 C C . MET A 1 259 ? 7.728 -13.274 -18.871 1.00 77.50 259 MET A C 1
ATOM 2070 O O . MET A 1 259 ? 7.731 -12.790 -20.007 1.00 77.50 259 MET A O 1
ATOM 2074 N N . ASN A 1 260 ? 7.576 -14.578 -18.655 1.00 72.06 260 ASN A N 1
ATOM 2075 C CA . ASN A 1 260 ? 7.182 -15.504 -19.699 1.00 72.06 260 ASN A CA 1
ATOM 2076 C C . ASN A 1 260 ? 5.747 -15.186 -20.127 1.00 72.06 260 ASN A C 1
ATOM 2078 O O . ASN A 1 260 ? 4.809 -15.225 -19.339 1.00 72.06 260 ASN A O 1
ATOM 2082 N N . GLN A 1 261 ? 5.588 -14.877 -21.408 1.00 64.81 261 GLN A N 1
ATOM 2083 C CA . GLN A 1 261 ? 4.336 -14.382 -21.970 1.00 64.81 261 GLN A CA 1
ATOM 2084 C C . GLN A 1 261 ? 3.217 -15.432 -21.993 1.00 64.81 261 GLN A C 1
ATOM 2086 O O . GLN A 1 261 ? 2.056 -15.066 -22.128 1.00 64.81 261 GLN A O 1
ATOM 2091 N N . LEU A 1 262 ? 3.558 -16.720 -21.881 1.00 59.69 262 LEU A N 1
ATOM 2092 C CA . LEU A 1 262 ? 2.585 -17.817 -21.847 1.00 59.69 262 LEU A CA 1
ATOM 2093 C C . LEU A 1 262 ? 2.181 -18.203 -20.421 1.00 59.69 262 LEU A C 1
ATOM 2095 O O . LEU A 1 262 ? 1.119 -18.786 -20.228 1.00 59.69 262 LEU A O 1
ATOM 2099 N N . PHE A 1 263 ? 3.029 -17.894 -19.439 1.00 60.75 263 PHE A N 1
ATOM 2100 C CA . PHE A 1 263 ? 2.820 -18.253 -18.044 1.00 60.75 263 PHE A CA 1
ATOM 2101 C C . PHE A 1 263 ? 3.386 -17.142 -17.152 1.00 60.75 263 PHE A C 1
ATOM 2103 O O . PHE A 1 263 ? 4.602 -17.016 -16.995 1.00 60.75 263 PHE A O 1
ATOM 2110 N N . TYR A 1 264 ? 2.497 -16.331 -16.570 1.00 64.31 264 TYR A N 1
ATOM 2111 C CA . TYR A 1 264 ? 2.835 -15.191 -15.701 1.00 64.31 264 TYR A CA 1
ATOM 2112 C C . TYR A 1 264 ? 3.606 -15.569 -14.415 1.00 64.31 264 TYR A C 1
ATOM 2114 O O . TYR A 1 264 ? 4.011 -14.690 -13.656 1.00 64.31 264 TYR A O 1
ATOM 2122 N N . ASP A 1 265 ? 3.842 -16.862 -14.184 1.00 61.62 265 ASP A N 1
ATOM 2123 C CA . ASP A 1 265 ? 4.548 -17.434 -13.037 1.00 61.62 265 ASP A CA 1
ATOM 2124 C C . ASP A 1 265 ? 6.062 -17.613 -13.259 1.00 61.62 265 ASP A C 1
ATOM 2126 O O . ASP A 1 265 ? 6.807 -17.817 -12.299 1.00 61.62 265 ASP A O 1
ATOM 2130 N N . LYS A 1 266 ? 6.541 -17.546 -14.510 1.00 62.78 266 LYS A N 1
ATOM 2131 C CA . LYS A 1 266 ? 7.955 -17.751 -14.845 1.00 62.78 266 LYS A CA 1
ATOM 2132 C C . LYS A 1 266 ? 8.610 -16.451 -15.259 1.00 62.78 266 LYS A C 1
ATOM 2134 O O . LYS A 1 266 ? 8.390 -15.955 -16.362 1.00 62.78 266 LYS A O 1
ATOM 2139 N N . THR A 1 267 ? 9.508 -15.963 -14.418 1.00 72.19 267 THR A N 1
ATOM 2140 C CA . THR A 1 267 ? 10.342 -14.800 -14.719 1.00 72.19 267 THR A CA 1
ATOM 2141 C C . THR A 1 267 ? 11.791 -15.221 -14.925 1.00 72.19 267 THR A C 1
ATOM 2143 O O . THR A 1 267 ? 12.319 -16.053 -14.190 1.00 72.19 267 THR A O 1
ATOM 2146 N N . TYR A 1 268 ? 12.441 -14.657 -15.938 1.00 83.06 268 TYR A N 1
ATOM 2147 C CA . TYR A 1 268 ? 13.862 -14.864 -16.217 1.00 83.06 268 TYR A CA 1
ATOM 2148 C C . TYR A 1 268 ? 14.581 -13.524 -16.292 1.00 83.06 268 TYR A C 1
ATOM 2150 O O . TYR A 1 268 ? 13.982 -12.498 -16.604 1.00 83.06 268 TYR A O 1
ATOM 2158 N N . PHE A 1 269 ? 15.875 -13.524 -15.989 1.00 89.00 269 PHE A N 1
ATOM 2159 C CA . PHE A 1 269 ? 16.698 -12.333 -16.145 1.00 89.00 269 PHE A CA 1
ATOM 2160 C C . PHE A 1 269 ? 17.246 -12.281 -17.562 1.00 89.00 269 PHE A C 1
ATOM 2162 O O . PHE A 1 269 ? 17.947 -13.189 -18.005 1.00 89.00 269 PHE A O 1
ATOM 2169 N N . GLU A 1 270 ? 16.919 -11.207 -18.265 1.00 88.69 270 GLU A N 1
ATOM 2170 C CA . GLU A 1 270 ? 17.433 -10.922 -19.593 1.00 88.69 270 GLU A CA 1
ATOM 2171 C C . GLU A 1 270 ? 18.332 -9.691 -19.528 1.00 88.69 270 GLU A C 1
ATOM 2173 O O . GLU A 1 270 ? 18.119 -8.772 -18.738 1.00 88.69 270 GLU A O 1
ATOM 2178 N N . LYS A 1 271 ? 19.387 -9.691 -20.336 1.00 88.56 271 LYS A N 1
ATOM 2179 C CA . LYS A 1 271 ? 20.341 -8.584 -20.397 1.00 88.56 271 LYS A CA 1
ATOM 2180 C C . LYS A 1 271 ? 19.668 -7.340 -20.964 1.00 88.56 271 LYS A C 1
ATOM 2182 O O . LYS A 1 271 ? 18.838 -7.437 -21.867 1.00 88.56 271 LYS A O 1
ATOM 2187 N N . CYS A 1 272 ? 20.061 -6.170 -20.471 1.00 87.94 272 CYS A N 1
ATOM 2188 C CA . CYS A 1 272 ? 19.580 -4.910 -21.014 1.00 87.94 272 CYS A CA 1
ATOM 2189 C C . CYS A 1 272 ? 19.909 -4.804 -22.513 1.00 87.94 272 CYS A C 1
ATOM 2191 O O . CYS A 1 272 ? 21.063 -5.026 -22.898 1.00 87.94 272 CYS A O 1
ATOM 2193 N N . PRO A 1 273 ? 18.922 -4.464 -23.365 1.00 85.31 273 PRO A N 1
ATOM 2194 C CA . PRO A 1 273 ? 19.163 -4.244 -24.783 1.00 85.31 273 PRO A CA 1
ATOM 2195 C C . PRO A 1 273 ? 20.251 -3.183 -25.028 1.00 85.31 273 PRO A C 1
ATOM 2197 O O . PRO A 1 273 ? 20.386 -2.249 -24.227 1.00 85.31 273 PRO A O 1
ATOM 2200 N N . PRO A 1 274 ? 21.001 -3.266 -26.142 1.00 81.62 274 PRO A N 1
ATOM 2201 C CA . PRO A 1 274 ? 21.968 -2.237 -26.513 1.00 81.62 274 PRO A CA 1
ATOM 2202 C C . PRO A 1 274 ? 21.348 -0.833 -26.509 1.00 81.62 274 PRO A C 1
ATOM 2204 O O . PRO A 1 274 ? 20.212 -0.647 -26.943 1.00 81.62 274 PRO A O 1
ATOM 2207 N N . GLY A 1 275 ? 22.090 0.158 -26.009 1.00 80.19 275 GLY A N 1
ATOM 2208 C CA . GLY A 1 275 ? 21.578 1.525 -25.840 1.00 80.19 275 GLY A CA 1
ATOM 2209 C C . GLY A 1 275 ? 20.689 1.722 -24.606 1.00 80.19 275 GLY A C 1
ATOM 2210 O O . GLY A 1 275 ? 20.205 2.830 -24.375 1.00 80.19 275 GLY A O 1
ATOM 2211 N N . THR A 1 276 ? 20.523 0.693 -23.770 1.00 87.50 276 THR A N 1
ATOM 2212 C CA . THR A 1 276 ? 19.899 0.798 -22.445 1.00 87.50 276 THR A CA 1
ATOM 2213 C C . THR A 1 276 ? 20.854 0.343 -21.341 1.00 87.50 276 THR A C 1
ATOM 2215 O O . THR A 1 276 ? 21.856 -0.330 -21.600 1.00 87.50 276 THR A O 1
ATOM 2218 N N . TYR A 1 277 ? 20.563 0.732 -20.104 1.00 85.75 277 TYR A N 1
ATOM 2219 C CA . TYR A 1 277 ? 21.329 0.363 -18.920 1.00 85.75 277 TYR A CA 1
ATOM 2220 C C . TYR A 1 277 ? 20.403 0.155 -17.721 1.00 85.75 277 TYR A C 1
ATOM 2222 O O . TYR A 1 277 ? 19.255 0.599 -17.710 1.00 85.75 277 TYR A O 1
ATOM 2230 N N . LYS A 1 278 ? 20.919 -0.504 -16.687 1.00 86.25 278 LYS A N 1
ATOM 2231 C CA . LYS A 1 278 ? 20.280 -0.572 -15.375 1.00 86.25 278 LYS A CA 1
ATOM 2232 C C . LYS A 1 278 ? 21.359 -0.649 -14.310 1.00 86.25 278 LYS A C 1
ATOM 2234 O O . LYS A 1 278 ? 22.190 -1.549 -14.360 1.00 86.25 278 LYS A O 1
ATOM 2239 N N . SER A 1 279 ? 21.329 0.274 -13.359 1.00 82.88 279 SER A N 1
ATOM 2240 C CA . SER A 1 279 ? 22.329 0.381 -12.292 1.00 82.88 279 SER A CA 1
ATOM 2241 C C . SER A 1 279 ? 21.834 -0.092 -10.922 1.00 82.88 279 SER A C 1
ATOM 2243 O O . SER A 1 279 ? 22.646 -0.235 -10.014 1.00 82.88 279 SER A O 1
ATOM 2245 N N . SER A 1 280 ? 20.529 -0.330 -10.744 1.00 79.56 280 SER A N 1
ATOM 2246 C CA . SER A 1 280 ? 19.946 -0.743 -9.460 1.00 79.56 280 SER A CA 1
ATOM 2247 C C . SER A 1 280 ? 19.585 -2.228 -9.424 1.00 79.56 280 SER A C 1
ATOM 2249 O O . SER A 1 280 ? 19.347 -2.853 -10.456 1.00 79.56 280 SER A O 1
ATOM 2251 N N . ASN A 1 281 ? 19.521 -2.795 -8.216 1.00 79.88 281 ASN A N 1
ATOM 2252 C CA . ASN A 1 281 ? 19.103 -4.177 -7.966 1.00 79.88 281 ASN A CA 1
ATOM 2253 C C . ASN A 1 281 ? 17.619 -4.237 -7.554 1.00 79.88 281 ASN A C 1
ATOM 2255 O O . ASN A 1 281 ? 17.262 -4.662 -6.455 1.00 79.88 281 ASN A O 1
ATOM 2259 N N . GLU A 1 282 ? 16.753 -3.720 -8.421 1.00 78.31 282 GLU A N 1
ATOM 2260 C CA . GLU A 1 282 ? 15.321 -3.524 -8.162 1.00 78.31 282 GLU A CA 1
ATOM 2261 C C . GLU A 1 282 ? 14.467 -4.206 -9.232 1.00 78.31 282 GLU A C 1
ATOM 2263 O O . GLU A 1 282 ? 14.980 -4.712 -10.228 1.00 78.31 282 GLU A O 1
ATOM 2268 N N . ALA A 1 283 ? 13.146 -4.209 -9.069 1.00 79.00 283 ALA A N 1
ATOM 2269 C CA . ALA A 1 283 ? 12.212 -4.647 -10.104 1.00 79.00 283 ALA A CA 1
ATOM 2270 C C . ALA A 1 283 ? 11.987 -3.545 -11.162 1.00 79.00 283 ALA A C 1
ATOM 2272 O O . ALA A 1 283 ? 10.857 -3.289 -11.548 1.00 79.00 283 ALA A O 1
ATOM 2273 N N . SER A 1 284 ? 13.033 -2.851 -11.618 1.00 82.44 284 SER A N 1
ATOM 2274 C CA . SER A 1 284 ? 12.959 -1.784 -12.629 1.00 82.44 284 SER A CA 1
ATOM 2275 C C . SER A 1 284 ? 13.285 -2.290 -14.046 1.00 82.44 284 SER A C 1
ATOM 2277 O O . SER A 1 284 ? 14.078 -3.231 -14.191 1.00 82.44 284 SER A O 1
ATOM 2279 N N . PRO A 1 285 ? 12.711 -1.688 -15.104 1.00 86.88 285 PRO A N 1
ATOM 2280 C CA . PRO A 1 285 ? 13.162 -1.918 -16.475 1.00 86.88 285 PRO A CA 1
ATOM 2281 C C . PRO A 1 285 ? 14.557 -1.325 -16.712 1.00 86.88 285 PRO A C 1
ATOM 2283 O O . PRO A 1 285 ? 15.072 -0.560 -15.894 1.00 86.88 285 PRO A O 1
ATOM 2286 N N . CYS A 1 286 ? 15.159 -1.634 -17.861 1.00 87.94 286 CYS A N 1
ATOM 2287 C CA . CYS A 1 286 ? 16.333 -0.885 -18.306 1.00 87.94 286 CYS A CA 1
ATOM 2288 C C . CYS A 1 286 ? 15.914 0.502 -18.803 1.00 87.94 286 CYS A C 1
ATOM 2290 O O . CYS A 1 286 ? 14.896 0.662 -19.477 1.00 87.94 286 CYS A O 1
ATOM 2292 N N . GLN A 1 287 ? 16.735 1.498 -18.499 1.00 86.75 287 GLN A N 1
ATOM 2293 C CA . GLN A 1 287 ? 16.562 2.882 -18.916 1.00 86.75 287 GLN A CA 1
ATOM 2294 C C . GLN A 1 287 ? 17.378 3.164 -20.175 1.00 86.75 287 GLN A C 1
ATOM 2296 O O . GLN A 1 287 ? 18.422 2.553 -20.402 1.00 86.75 287 GLN A O 1
ATOM 2301 N N . VAL A 1 288 ? 16.912 4.094 -21.008 1.00 85.06 288 VAL A N 1
ATOM 2302 C CA . VAL A 1 288 ? 17.669 4.545 -22.183 1.00 85.06 288 VAL A CA 1
ATOM 2303 C C . VAL A 1 288 ? 18.932 5.260 -21.713 1.00 85.06 288 VAL A C 1
ATOM 2305 O O . VAL A 1 288 ? 18.879 6.065 -20.786 1.00 85.06 288 VAL A O 1
ATOM 2308 N N . CYS A 1 289 ? 20.068 4.961 -22.343 1.00 80.88 289 CYS A N 1
ATOM 2309 C CA . CYS A 1 289 ? 21.325 5.636 -22.032 1.00 80.88 289 CYS A CA 1
ATOM 2310 C C . CYS A 1 289 ? 21.186 7.152 -22.271 1.00 80.88 289 CYS A C 1
ATOM 2312 O O . CYS A 1 289 ? 20.581 7.544 -23.274 1.00 80.88 289 CYS A O 1
ATOM 2314 N N . PRO A 1 290 ? 21.737 8.010 -21.393 1.00 79.75 290 PRO A N 1
ATOM 2315 C CA . PRO A 1 290 ? 21.770 9.448 -21.627 1.00 79.75 290 PRO A CA 1
ATOM 2316 C C . PRO A 1 290 ? 22.355 9.809 -22.998 1.00 79.75 290 PRO A C 1
ATOM 2318 O O . PRO A 1 290 ? 23.207 9.111 -23.549 1.00 79.75 290 PRO A O 1
ATOM 2321 N N . THR A 1 291 ? 21.920 10.935 -23.560 1.00 75.12 291 THR A N 1
ATOM 2322 C CA . THR A 1 291 ? 22.438 11.410 -24.847 1.00 75.12 291 THR A CA 1
ATOM 2323 C C . THR A 1 291 ? 23.965 11.522 -24.816 1.00 75.12 291 THR A C 1
ATOM 2325 O O . THR A 1 291 ? 24.534 12.112 -23.902 1.00 75.12 291 THR A O 1
ATOM 2328 N N . GLY A 1 292 ? 24.631 10.980 -25.839 1.00 67.00 292 GLY A N 1
ATOM 2329 C CA . GLY A 1 292 ? 26.093 11.010 -25.962 1.00 67.00 292 GLY A CA 1
ATOM 2330 C C . GLY A 1 292 ? 26.809 9.831 -25.304 1.00 67.00 292 GLY A C 1
ATOM 2331 O O . GLY A 1 292 ? 28.013 9.674 -25.514 1.00 67.00 292 GLY A O 1
ATOM 2332 N N . THR A 1 293 ? 26.083 8.968 -24.591 1.00 66.75 293 THR A N 1
ATOM 2333 C CA . THR A 1 293 ? 26.639 7.747 -24.022 1.00 66.75 293 THR A CA 1
ATOM 2334 C C . THR A 1 293 ? 26.179 6.507 -24.779 1.00 66.75 293 THR A C 1
ATOM 2336 O O . THR A 1 293 ? 25.064 6.424 -25.297 1.00 66.75 293 THR A O 1
ATOM 2339 N N . LYS A 1 294 ? 27.066 5.518 -24.874 1.00 59.44 294 LYS A N 1
ATOM 2340 C CA . LYS A 1 294 ? 26.718 4.173 -25.331 1.00 59.44 294 LYS A CA 1
ATOM 2341 C C . LYS A 1 294 ? 27.067 3.200 -24.218 1.00 59.44 294 LYS A C 1
ATOM 2343 O O . LYS A 1 294 ? 28.197 3.185 -23.740 1.00 59.44 294 LYS A O 1
ATOM 2348 N N . SER A 1 295 ? 26.098 2.378 -23.832 1.00 56.59 295 SER A N 1
ATOM 2349 C CA . SER A 1 295 ? 26.377 1.118 -23.150 1.00 56.59 295 SER A CA 1
ATOM 2350 C C . SER A 1 295 ? 27.083 0.228 -24.176 1.00 56.59 295 SER A C 1
ATOM 2352 O O . SER A 1 295 ? 26.442 -0.279 -25.104 1.00 56.59 295 SER A O 1
ATOM 2354 N N . SER A 1 296 ? 28.416 0.118 -24.087 1.00 51.34 296 SER A N 1
ATOM 2355 C CA . SER A 1 296 ? 29.113 -1.013 -24.705 1.00 51.34 296 SER A CA 1
ATOM 2356 C C . SER A 1 296 ? 28.471 -2.262 -24.110 1.00 51.34 296 SER A C 1
ATOM 2358 O O . SER A 1 296 ? 28.113 -2.254 -22.934 1.00 51.34 296 SER A O 1
ATOM 2360 N N . MET A 1 297 ? 28.166 -3.261 -24.942 1.00 50.44 297 MET A N 1
ATOM 2361 C CA . MET A 1 297 ? 27.257 -4.340 -24.550 1.00 50.44 297 MET A CA 1
ATOM 2362 C C . MET A 1 297 ? 27.518 -4.809 -23.109 1.00 50.44 297 MET A C 1
ATOM 2364 O O . MET A 1 297 ? 28.653 -5.169 -22.806 1.00 50.44 297 MET A O 1
ATOM 2368 N N . HIS A 1 298 ? 26.462 -4.905 -22.291 1.00 52.81 298 HIS A N 1
ATOM 2369 C CA . HIS A 1 298 ? 26.502 -5.430 -20.914 1.00 52.81 298 HIS A CA 1
ATOM 2370 C C . HIS A 1 298 ? 27.051 -4.472 -19.840 1.00 52.81 298 HIS A C 1
ATOM 2372 O O . HIS A 1 298 ? 27.924 -4.852 -19.066 1.00 52.81 298 HIS A O 1
ATOM 2378 N N . SER A 1 299 ? 26.524 -3.250 -19.739 1.00 47.50 299 SER A N 1
ATOM 2379 C CA . SER A 1 299 ? 26.937 -2.341 -18.663 1.00 47.50 299 SER A CA 1
ATOM 2380 C C . SER A 1 299 ? 26.154 -2.542 -17.351 1.00 47.50 299 SER A C 1
ATOM 2382 O O . SER A 1 299 ? 24.930 -2.393 -17.308 1.00 47.50 299 SER A O 1
ATOM 2384 N N . GLU A 1 300 ? 26.896 -2.827 -16.278 1.00 47.22 300 GLU A N 1
ATOM 2385 C CA . GLU A 1 300 ? 26.457 -2.925 -14.878 1.00 47.22 300 GLU A CA 1
ATOM 2386 C C . GLU A 1 300 ? 26.351 -1.553 -14.170 1.00 47.22 300 GLU A C 1
ATOM 2388 O O . GLU A 1 300 ? 25.878 -1.488 -13.035 1.00 47.22 300 GLU A O 1
ATOM 2393 N N . SER A 1 301 ? 26.767 -0.440 -14.795 1.00 44.56 301 SER A N 1
ATOM 2394 C CA . SER A 1 301 ? 26.772 0.876 -14.134 1.00 44.56 301 SER A CA 1
ATOM 2395 C C . SER A 1 301 ? 26.731 2.078 -15.093 1.00 44.56 301 SER A C 1
ATOM 2397 O O . SER A 1 301 ? 27.085 1.995 -16.269 1.00 44.56 301 SER A O 1
ATOM 2399 N N . ILE A 1 302 ? 26.329 3.242 -14.567 1.00 46.56 302 ILE A N 1
ATOM 2400 C CA . ILE A 1 302 ? 26.423 4.543 -15.261 1.00 46.56 302 ILE A CA 1
ATOM 2401 C C . ILE A 1 302 ? 27.891 4.917 -15.566 1.00 46.56 302 ILE A C 1
ATOM 2403 O O . ILE A 1 302 ? 28.160 5.733 -16.439 1.00 46.56 302 ILE A O 1
ATOM 2407 N N . GLU A 1 303 ? 28.869 4.310 -14.895 1.00 43.78 303 GLU A N 1
ATOM 2408 C CA . GLU A 1 303 ? 30.285 4.663 -15.056 1.00 43.78 303 GLU A CA 1
ATOM 2409 C C . GLU A 1 303 ? 30.934 4.041 -16.306 1.00 43.78 303 GLU A C 1
ATOM 2411 O O . GLU A 1 303 ? 31.991 4.493 -16.734 1.00 43.78 303 GLU A O 1
ATOM 2416 N N . MET A 1 304 ? 30.293 3.059 -16.953 1.00 45.22 304 MET A N 1
ATOM 2417 C CA . MET A 1 304 ? 30.782 2.423 -18.193 1.00 45.22 304 MET A CA 1
ATOM 2418 C C . MET A 1 304 ? 30.248 3.073 -19.479 1.00 45.22 304 MET A C 1
ATOM 2420 O O . MET A 1 304 ? 30.143 2.442 -20.533 1.00 45.22 304 MET A O 1
ATOM 2424 N N . PHE A 1 305 ? 29.900 4.353 -19.416 1.00 46.84 305 PHE A N 1
ATOM 2425 C CA . PHE A 1 305 ? 29.520 5.109 -20.598 1.00 46.84 305 PHE A CA 1
ATOM 2426 C C . PHE A 1 305 ? 30.754 5.602 -21.354 1.00 46.84 305 PHE A C 1
ATOM 2428 O O . PHE A 1 305 ? 31.441 6.526 -20.929 1.00 46.84 305 PHE A O 1
ATOM 2435 N N . LEU A 1 306 ? 31.005 5.017 -22.526 1.00 46.88 306 LEU A N 1
ATOM 2436 C CA . LEU A 1 306 ? 31.932 5.603 -23.490 1.00 46.88 306 LEU A CA 1
ATOM 2437 C C . LEU A 1 306 ? 31.247 6.807 -24.146 1.00 46.88 306 LEU A C 1
ATOM 2439 O O . LEU A 1 306 ? 30.161 6.674 -24.724 1.00 46.88 306 LEU A O 1
ATOM 2443 N N . PHE A 1 307 ? 31.879 7.979 -24.058 1.00 40.69 307 PHE A N 1
ATOM 2444 C CA . PHE A 1 307 ? 31.492 9.138 -24.855 1.00 40.69 307 PHE A CA 1
ATOM 2445 C C . PHE A 1 307 ? 31.693 8.793 -26.328 1.00 40.69 307 PHE A C 1
ATOM 2447 O O . PHE A 1 307 ? 32.805 8.515 -26.772 1.00 40.69 307 PHE A O 1
ATOM 2454 N N . SER A 1 308 ? 30.608 8.803 -27.096 1.00 39.56 308 SER A N 1
ATOM 2455 C CA . SER A 1 308 ? 30.695 8.676 -28.548 1.00 39.56 308 SER A CA 1
ATOM 2456 C C . SER A 1 308 ? 31.095 10.036 -29.113 1.00 39.56 308 SER A C 1
ATOM 2458 O O . SER A 1 308 ? 30.226 10.811 -29.511 1.00 39.56 308 SER A O 1
ATOM 2460 N N . THR A 1 309 ? 32.390 10.346 -29.167 1.00 36.16 309 THR A N 1
ATOM 2461 C CA . THR A 1 309 ? 32.863 11.439 -30.021 1.00 36.16 309 THR A CA 1
ATOM 2462 C C . THR A 1 309 ? 32.554 11.055 -31.463 1.00 36.16 309 THR A C 1
ATOM 2464 O O . THR A 1 309 ? 33.091 10.085 -31.995 1.00 36.16 309 THR A O 1
ATOM 2467 N N . LYS A 1 310 ? 31.609 11.765 -32.084 1.00 37.81 310 LYS A N 1
ATOM 2468 C CA . LYS A 1 310 ? 31.445 11.753 -33.536 1.00 37.81 310 LYS A CA 1
ATOM 2469 C C . LYS A 1 310 ? 32.680 12.424 -34.136 1.00 37.81 310 LYS A C 1
ATOM 2471 O O . LYS A 1 310 ? 32.656 13.629 -34.309 1.00 37.81 310 LYS A O 1
ATOM 2476 N N . ASP A 1 311 ? 33.702 11.630 -34.422 1.00 37.50 311 ASP A N 1
ATOM 2477 C CA . ASP A 1 311 ? 34.761 11.918 -35.394 1.00 37.50 311 ASP A CA 1
ATOM 2478 C C . ASP A 1 311 ? 35.176 10.590 -36.052 1.00 37.50 311 ASP A C 1
ATOM 2480 O O . ASP A 1 311 ? 36.326 10.177 -36.041 1.00 37.50 311 ASP A O 1
ATOM 2484 N N . GLU A 1 312 ? 34.197 9.879 -36.613 1.00 37.06 312 GLU A N 1
ATOM 2485 C CA . GLU A 1 312 ? 34.450 8.910 -37.682 1.00 37.06 312 GLU A CA 1
ATOM 2486 C C . GLU A 1 312 ? 33.732 9.425 -38.928 1.00 37.06 312 GLU A C 1
ATOM 2488 O O . GLU A 1 312 ? 32.621 9.018 -39.271 1.00 37.06 312 GLU A O 1
ATOM 2493 N N . ILE A 1 313 ? 34.364 10.407 -39.572 1.00 34.12 313 ILE A N 1
ATOM 2494 C CA . ILE A 1 313 ? 34.136 10.674 -40.987 1.00 34.12 313 ILE A CA 1
ATOM 2495 C C . ILE A 1 313 ? 34.908 9.588 -41.739 1.00 34.12 313 ILE A C 1
ATOM 2497 O O . ILE A 1 313 ? 36.134 9.608 -41.804 1.00 34.12 313 ILE A O 1
ATOM 2501 N N . PHE A 1 314 ? 34.173 8.620 -42.279 1.00 37.62 314 PHE A N 1
ATOM 2502 C CA . PHE A 1 314 ? 34.626 7.804 -43.401 1.00 37.62 314 PHE A CA 1
ATOM 2503 C C . PHE A 1 314 ? 34.940 8.719 -44.593 1.00 37.62 314 PHE A C 1
ATOM 2505 O O . PHE A 1 314 ? 34.059 9.465 -45.013 1.00 37.62 314 PHE A O 1
ATOM 2512 N N . SER A 1 315 ? 36.135 8.610 -45.173 1.00 30.58 315 SER A N 1
ATOM 2513 C CA . SER A 1 315 ? 36.315 7.906 -46.456 1.00 30.58 315 SER A CA 1
ATOM 2514 C C . SER A 1 315 ? 37.754 8.017 -46.965 1.00 30.58 315 SER A C 1
ATOM 2516 O O . SER A 1 315 ? 38.341 9.096 -46.960 1.00 30.58 315 SER A O 1
ATOM 2518 N N . GLU A 1 316 ? 38.264 6.880 -47.427 1.00 37.50 316 GLU A N 1
ATOM 2519 C CA . GLU A 1 316 ? 39.455 6.696 -48.257 1.00 37.50 316 GLU A CA 1
ATOM 2520 C C . GLU A 1 316 ? 39.446 7.593 -49.511 1.00 37.50 316 GLU A C 1
ATOM 2522 O O . GLU A 1 316 ? 38.453 7.614 -50.238 1.00 37.50 316 GLU A O 1
ATOM 2527 N N . GLU A 1 317 ? 40.543 8.319 -49.745 1.00 37.22 317 GLU A N 1
ATOM 2528 C CA . GLU A 1 317 ? 41.476 8.198 -50.890 1.00 37.22 317 GLU A CA 1
ATOM 2529 C C . GLU A 1 317 ? 42.771 8.973 -50.584 1.00 37.22 317 GLU A C 1
ATOM 2531 O O . GLU A 1 317 ? 42.683 10.101 -50.042 1.00 37.22 317 GLU A O 1
#

Organism: NCBI:txid392030

Mean predicted aligned error: 10.93 Å

Foldseek 3Di:
DEAEPVNQWDWDDALFKIWIQGPVVRDIDMDTNCVADPDSQWGFQEWDWEAAPVRWIKIWTWTWGDDPVDPFWTWIKIWIWTCDPDPDIHTQEMDTPDDPDPPPDDDPPLGTDGPPPRPQHWEKDALHQQQWIWIADLSNQKIWIWHDDPRYIGTPDIDNHRFSEKEQQDNVSQKIWGKHAQDPPDPQARIKIWIAGPPDPDRDTPDMPPDPQARADCPPHRKYWDYWYADPQRWIWTAIPVGAIATQAFDAWQWAWYADNVHSVDIDTDGQPWQWTGQDRGNDHTHGQPPQFTDPGRDNDNVNTDRPDPPPDDDDD

Nearest PDB structures (foldseek):
  1jmx-assembly1_B  TM=3.524E-01  e=1.739E-04  Pseudomonas putida
  6ta7-assembly1_E-2  TM=5.591E-01  e=3.063E+00  Homo sapiens
  6ta7-assembly2_F  TM=5.601E-01  e=3.063E+00  Homo sapiens
  3ujm-assembly1_B  TM=5.638E-01  e=4.452E+00  Drosophila melanogaster
  6ta7-assembly3_D  TM=5.544E-01  e=6.472E+00  Homo sapiens

Secondary structure (DSSP, 8-state):
-EE-TTSSEEEEE-SSEEEEEETTTTEEEEEEHHHHSSSTTEEE---EEEE-TTS-EEEEEEEEEEPTTSTTEEEEEEEEEEE-TTT--EEEEEEE------TTSS-TTTT-EETT-TT---EEEEETTTTEEEEEEGGGTEEEEEEE-SS-EEEEEEE---EEEEEE-STTS-EEEEEEES--S-TT-SEEEEEEETTSSS--EEEEES-TTS----SSS---EEEEEE-TT--EEEEETTSPEEEE----TTEEEEE-TT-TT-EEEEEPPTTEE--SSSSPPPEEPPTTEEE-SS-SSGGGEEE----------

Radius of gyration: 22.99 Å; Cα contacts (8 Å, |Δi|>4): 761; chains: 1; bounding box: 68×52×76 Å